Protein AF-0000000079727655 (afdb_homodimer)

Secondary structure (DSSP, 8-state):
-HHHHHHHHHHHHHHHHHHHHHS---SSSS-SS-EEEEE-SSEEEEEEE-TT--GGGEEEEEETTEEEEEEEEPPP--TTSEEEEE-S--EEEEEEEE-SS-B-GGG-EEEEETTEEEEEEEBPGGGSPP------/-HHHHHHHHHHHHHHHHHHHHHS---SSSS-SS-EEEEE-SSEEEEEEE-TT--GGGEEEEEETTEEEEEEEEPPP--TTSEEEEE-S--EEEEEEEE-SS-B-GGG-EEEEETTEEEEEEEBPGGGSPP------

Foldseek 3Di:
DVVVVVVVVVVVVVVVVVVLVPFPCLVPSDAPFDWDWDDDLWKIKIKTFQPPDDPVQWDWADDFQKTKIKGFADDPPPVVDDDDDDDDGGTIGMDMDGHPATFDRVPWDWDDDNRMIMIITTGDPVRGDDDDDDDD/DVVVVVVVVVVVVVVVVVVLVPFPCLVPSDAPFDWDWDDDLWKIKIKTFQPPDDPVQWDWADDFQKIKIKGFADDPPPVVDDDDDDDDGGTIGMDMDGHPATFDRVPWDWDDDNRMIMIITTGDPVRGDDDDDDDD

Radius of gyration: 23.3 Å; Cα contacts (8 Å, |Δi|>4): 465; chains: 2; bounding box: 43×109×40 Å

Organism: NCBI:txid2484979

Structure (mmCIF, N/CA/C/O backbone):
data_AF-0000000079727655-model_v1
#
loop_
_entity.id
_entity.type
_entity.pdbx_description
1 polymer 'Hsp20/alpha crystallin family protein'
#
loop_
_atom_site.group_PDB
_atom_site.id
_atom_site.type_symbol
_atom_site.label_atom_id
_atom_site.label_alt_id
_atom_site.label_comp_id
_atom_site.label_asym_id
_atom_site.label_entity_id
_atom_site.label_seq_id
_atom_site.pdbx_PDB_ins_code
_atom_site.Cartn_x
_atom_site.Cartn_y
_atom_site.Cartn_z
_atom_site.occupancy
_atom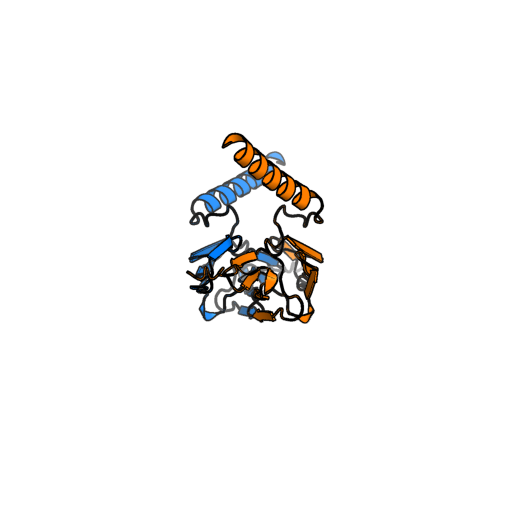_site.B_iso_or_equiv
_atom_site.auth_seq_id
_atom_site.auth_comp_id
_atom_site.auth_asym_id
_atom_site.auth_atom_id
_atom_site.pdbx_PDB_model_num
ATOM 1 N N . MET A 1 1 ? 30.156 -26.094 -13.453 1 43.28 1 MET A N 1
ATOM 2 C CA . MET A 1 1 ? 28.703 -26.172 -13.461 1 43.28 1 MET A CA 1
ATOM 3 C C . MET A 1 1 ? 28.094 -25.094 -12.562 1 43.28 1 MET A C 1
ATOM 5 O O . MET A 1 1 ? 27 -24.594 -12.828 1 43.28 1 MET A O 1
ATOM 9 N N . ARG A 1 2 ? 28.812 -24.547 -11.57 1 60.72 2 ARG A N 1
ATOM 10 C CA . ARG A 1 2 ? 28.406 -23.562 -10.578 1 60.72 2 ARG A CA 1
ATOM 11 C C . ARG A 1 2 ? 28.391 -22.156 -11.18 1 60.72 2 ARG A C 1
ATOM 13 O O . ARG A 1 2 ? 27.484 -21.375 -10.906 1 60.72 2 ARG A O 1
ATOM 20 N N . HIS A 1 3 ? 29.188 -21.969 -12.117 1 65.31 3 HIS A N 1
ATOM 21 C CA . HIS A 1 3 ? 29.328 -20.656 -12.727 1 65.31 3 HIS A CA 1
ATOM 22 C C . HIS A 1 3 ? 28.172 -20.344 -13.68 1 65.31 3 HIS A C 1
ATOM 24 O O . HIS A 1 3 ? 27.766 -19.203 -13.812 1 65.31 3 HIS A O 1
ATOM 30 N N . GLN A 1 4 ? 27.578 -21.438 -14.211 1 60.88 4 GLN A N 1
ATOM 31 C CA . GLN A 1 4 ? 26.484 -21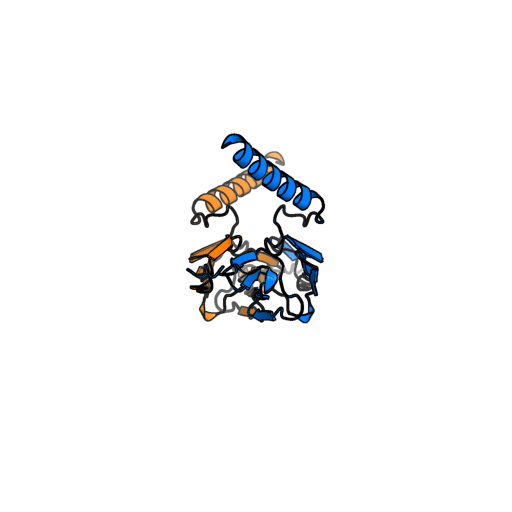.25 -15.164 1 60.88 4 GLN A CA 1
ATOM 32 C C . GLN A 1 4 ? 25.203 -20.859 -14.445 1 60.88 4 GLN A C 1
ATOM 34 O O . GLN A 1 4 ? 24.422 -20.047 -14.953 1 60.88 4 GLN A O 1
ATOM 39 N N . VAL A 1 5 ? 25.047 -21.375 -13.297 1 58.84 5 VAL A N 1
ATOM 40 C CA . VAL A 1 5 ? 23.844 -21.094 -12.531 1 58.84 5 VAL A CA 1
ATOM 41 C C . VAL A 1 5 ? 23.875 -19.641 -12.039 1 58.84 5 VAL A C 1
ATOM 43 O O . VAL A 1 5 ? 22.828 -18.984 -11.969 1 58.84 5 VAL A O 1
ATOM 46 N N . ASP A 1 6 ? 25.031 -19.203 -11.68 1 61.03 6 ASP A N 1
ATOM 47 C CA . ASP A 1 6 ? 25.203 -17.828 -11.234 1 61.03 6 ASP A CA 1
ATOM 48 C C . ASP A 1 6 ? 24.922 -16.844 -12.367 1 61.03 6 ASP A C 1
ATOM 50 O O . ASP A 1 6 ? 24.344 -15.766 -12.141 1 61.03 6 ASP A O 1
ATOM 54 N N . PHE A 1 7 ? 25.281 -17.281 -13.648 1 61.03 7 PHE A N 1
ATOM 55 C CA . PHE A 1 7 ? 25.062 -16.422 -14.797 1 61.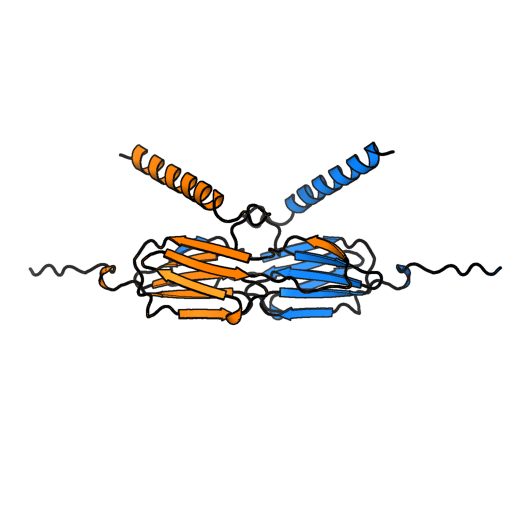03 7 PHE A CA 1
ATOM 56 C C . PHE A 1 7 ? 23.578 -16.312 -15.133 1 61.03 7 PHE A C 1
ATOM 58 O O . PHE A 1 7 ? 23.078 -15.227 -15.398 1 61.03 7 PHE A O 1
ATOM 65 N N . LEU A 1 8 ? 22.781 -17.297 -15.023 1 58.56 8 LEU A N 1
ATOM 66 C CA . LEU A 1 8 ? 21.359 -17.312 -15.305 1 58.56 8 LEU A CA 1
ATOM 67 C C . LEU A 1 8 ? 20.594 -16.484 -14.266 1 58.56 8 LEU A C 1
ATOM 69 O O . LEU A 1 8 ? 19.625 -15.797 -14.609 1 58.56 8 LEU A O 1
ATOM 73 N N . GLN A 1 9 ? 21.062 -16.531 -13.031 1 61.09 9 GLN A N 1
ATOM 74 C CA . GLN A 1 9 ? 20.453 -15.703 -11.984 1 61.09 9 GLN A CA 1
ATOM 75 C C . GLN A 1 9 ? 20.75 -14.227 -12.211 1 61.09 9 GLN A C 1
ATOM 77 O O . GLN A 1 9 ? 19.875 -13.375 -12.008 1 61.09 9 GLN A O 1
ATOM 82 N N . GLU A 1 10 ? 21.938 -14.016 -12.742 1 62.44 10 GLU A N 1
ATOM 83 C CA . GLU A 1 10 ? 22.297 -12.641 -13.078 1 62.44 10 GLU A CA 1
ATOM 84 C C . GLU A 1 10 ? 21.531 -12.148 -14.305 1 62.44 10 GLU A C 1
ATOM 86 O O . GLU A 1 10 ? 21.078 -11 -14.352 1 62.44 10 GLU A O 1
ATOM 91 N N . MET A 1 11 ? 21.312 -12.914 -15.242 1 56.66 11 MET A N 1
ATOM 92 C CA . MET A 1 11 ? 20.516 -12.578 -16.422 1 56.66 11 MET A CA 1
ATOM 93 C C . MET A 1 11 ? 19.047 -12.352 -16.047 1 56.66 11 MET A C 1
ATOM 95 O O . MET A 1 11 ? 18.406 -11.43 -16.547 1 56.66 11 MET A O 1
ATOM 99 N N . ARG A 1 12 ? 18.5 -13.125 -15.234 1 52.88 12 ARG A N 1
ATOM 100 C CA . ARG A 1 12 ? 17.141 -12.961 -14.75 1 52.88 12 ARG A CA 1
ATOM 101 C C . ARG A 1 12 ? 16.984 -11.656 -13.977 1 52.88 12 ARG A C 1
ATOM 103 O O . ARG A 1 12 ? 15.984 -10.953 -14.117 1 52.88 12 ARG A O 1
ATOM 110 N N . ARG A 1 13 ? 18.047 -11.273 -13.266 1 57.12 13 ARG A N 1
ATOM 111 C CA . ARG A 1 13 ? 18.062 -9.984 -12.578 1 57.12 13 ARG A CA 1
ATOM 112 C C . ARG A 1 13 ? 18.094 -8.828 -13.57 1 57.12 13 ARG A C 1
ATOM 114 O O . ARG A 1 13 ? 17.422 -7.816 -13.383 1 57.12 13 ARG A O 1
ATOM 121 N N . MET A 1 14 ? 18.875 -9.078 -14.586 1 52.25 14 MET A N 1
ATOM 122 C CA . MET A 1 14 ? 18.969 -8.055 -15.617 1 52.25 14 MET A CA 1
ATOM 123 C C . MET A 1 14 ? 17.672 -7.949 -16.406 1 52.25 14 MET A C 1
ATOM 125 O O . MET A 1 14 ? 17.203 -6.848 -16.703 1 52.25 14 MET A O 1
ATOM 129 N N . GLN A 1 15 ? 17.078 -8.938 -16.766 1 52.47 15 GLN A N 1
ATOM 130 C CA . GLN A 1 15 ? 15.805 -8.945 -17.484 1 52.47 15 GLN A CA 1
ATOM 131 C C . GLN A 1 15 ? 14.688 -8.344 -16.625 1 52.47 15 GLN A C 1
ATOM 133 O O . GLN A 1 15 ? 13.82 -7.637 -17.141 1 52.47 15 GLN A O 1
ATOM 138 N N . ASN A 1 16 ? 14.602 -8.766 -15.367 1 47.47 16 ASN A N 1
ATOM 139 C CA . ASN A 1 16 ? 13.672 -8.094 -14.461 1 47.47 16 ASN A CA 1
ATOM 140 C C . ASN A 1 16 ? 13.906 -6.586 -14.438 1 47.47 16 ASN A C 1
ATOM 142 O O . ASN A 1 16 ? 12.945 -5.809 -14.391 1 47.47 16 ASN A O 1
ATOM 146 N N . ARG A 1 17 ? 15.156 -6.277 -14.547 1 46.44 17 ARG A N 1
ATOM 147 C CA . ARG A 1 17 ? 15.469 -4.855 -14.656 1 46.44 17 ARG A CA 1
ATOM 148 C C . ARG A 1 17 ? 15.008 -4.289 -15.992 1 46.44 17 ARG A C 1
ATOM 150 O O . ARG A 1 17 ? 14.477 -3.18 -16.062 1 46.44 17 ARG A O 1
ATOM 157 N N . ILE A 1 18 ? 15.328 -4.977 -17.078 1 47.38 18 ILE A N 1
ATOM 158 C CA . ILE A 1 18 ? 14.914 -4.547 -18.406 1 47.38 18 ILE A CA 1
ATOM 159 C C . ILE A 1 18 ? 13.391 -4.574 -18.516 1 47.38 18 ILE A C 1
ATOM 161 O O . ILE A 1 18 ? 12.781 -3.666 -19.078 1 47.38 18 ILE A O 1
ATOM 165 N N . HIS A 1 19 ? 12.781 -5.645 -18.156 1 45.38 19 HIS A N 1
ATOM 166 C CA . HIS A 1 19 ? 11.328 -5.68 -18.109 1 45.38 19 HIS A CA 1
ATOM 167 C C . HIS A 1 19 ? 10.773 -4.527 -17.281 1 45.38 19 HIS A C 1
ATOM 169 O O . HIS A 1 19 ? 9.75 -3.938 -17.625 1 45.38 19 HIS A O 1
ATOM 175 N N . ASN A 1 20 ? 11.477 -4.254 -16.188 1 42.81 20 ASN A N 1
ATOM 176 C CA . ASN A 1 20 ? 11.141 -3.031 -15.461 1 42.81 20 ASN A CA 1
ATOM 177 C C . ASN A 1 20 ? 11.398 -1.79 -16.312 1 42.81 20 ASN A C 1
ATOM 179 O O . ASN A 1 20 ? 10.758 -0.753 -16.109 1 42.81 20 ASN A O 1
ATOM 183 N N . LEU A 1 21 ? 12.188 -1.927 -17.297 1 40.41 21 LEU A N 1
ATOM 184 C CA . LEU A 1 21 ? 12.461 -0.763 -18.141 1 40.41 21 LEU A CA 1
ATOM 185 C C . LEU A 1 21 ? 11.266 -0.438 -19.031 1 40.41 21 LEU A C 1
ATOM 187 O O . LEU A 1 21 ? 11.031 0.727 -19.359 1 40.41 21 LEU A O 1
ATOM 191 N N . PHE A 1 22 ? 10.547 -1.332 -19.641 1 39.69 22 PHE A N 1
ATOM 192 C CA . PHE A 1 22 ? 9.453 -1.045 -20.562 1 39.69 22 PHE A CA 1
ATOM 193 C C . PHE A 1 22 ? 8.148 -0.845 -19.812 1 39.69 22 PHE A C 1
ATOM 195 O O . PHE A 1 22 ? 7.082 -0.716 -20.422 1 39.69 22 PHE A O 1
ATOM 202 N N . GLU A 1 23 ? 7.941 -1.366 -18.656 1 40.19 23 GLU A N 1
ATOM 203 C CA . GLU A 1 23 ? 6.746 -1.002 -17.906 1 40.19 23 GLU A CA 1
ATOM 204 C C . GLU A 1 23 ? 6.641 0.512 -17.734 1 40.19 23 GLU A C 1
ATOM 206 O O . GLU A 1 23 ? 7.648 1.194 -17.547 1 40.19 23 GLU A O 1
ATOM 211 N N . PRO A 1 24 ? 5.594 1.079 -18.281 1 37.28 24 PRO A N 1
ATOM 212 C CA . PRO A 1 24 ? 5.578 2.525 -18.047 1 37.28 24 PRO A CA 1
ATOM 213 C C . PRO A 1 24 ? 6.219 2.914 -16.719 1 37.28 24 PRO A C 1
ATOM 215 O O . PRO A 1 24 ? 6.137 2.158 -15.742 1 37.28 24 PRO A O 1
ATOM 218 N N . VAL A 1 25 ? 7.281 3.684 -16.734 1 34.97 25 VAL A N 1
ATOM 219 C CA . VAL A 1 25 ? 7.953 4.371 -15.641 1 34.97 25 VAL A CA 1
ATOM 220 C C . VAL A 1 25 ? 6.914 4.957 -14.688 1 34.97 25 VAL A C 1
ATOM 222 O O . VAL A 1 25 ? 6.215 5.914 -15.031 1 34.97 25 VAL A O 1
ATOM 225 N N . TRP A 1 26 ? 5.949 4.246 -14.008 1 38.66 26 TRP A N 1
ATOM 226 C CA . TRP A 1 26 ? 5.594 4.949 -12.781 1 38.66 26 TRP A CA 1
ATOM 227 C C . TRP A 1 26 ? 6.742 5.832 -12.305 1 38.6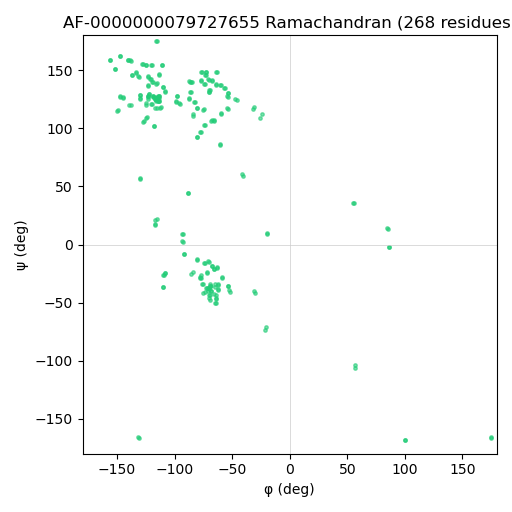6 26 TRP A C 1
ATOM 229 O O . TRP A 1 26 ? 7.91 5.438 -12.375 1 38.66 26 TRP A O 1
ATOM 239 N N . GLU A 1 27 ? 6.598 7.023 -12.414 1 41.28 27 GLU A N 1
ATOM 240 C CA . GLU A 1 27 ? 7.711 7.883 -12.008 1 41.28 27 GLU A CA 1
ATOM 241 C C . GLU A 1 27 ? 8.648 7.152 -11.055 1 41.28 27 GLU A C 1
ATOM 243 O O . GLU A 1 27 ? 9.875 7.258 -11.18 1 41.28 27 GLU A O 1
ATOM 248 N N . GLY A 1 28 ? 8.188 6.902 -9.758 1 43.62 28 GLY A N 1
ATOM 249 C CA . GLY A 1 28 ? 9.164 6.371 -8.82 1 43.62 28 GLY A CA 1
ATOM 250 C C . GLY A 1 28 ? 9.477 4.906 -9.055 1 43.62 28 GLY A C 1
ATOM 251 O O . GLY A 1 28 ? 8.688 4.188 -9.672 1 43.62 28 GLY A O 1
ATOM 252 N N . ASN A 1 29 ? 10.664 4.477 -9.422 1 50.84 29 ASN A N 1
ATOM 253 C CA . ASN A 1 29 ? 11.484 3.297 -9.672 1 50.84 29 ASN A CA 1
ATOM 254 C C . ASN A 1 29 ? 10.914 2.061 -8.984 1 50.84 29 ASN A C 1
ATOM 256 O O . ASN A 1 29 ? 11.602 1.047 -8.852 1 50.84 29 ASN A O 1
ATOM 260 N N . ARG A 1 30 ? 9.57 2.205 -8.414 1 62.25 30 ARG A N 1
ATOM 261 C CA . ARG A 1 30 ? 9.25 0.973 -7.699 1 62.25 30 ARG A CA 1
ATOM 262 C C . ARG A 1 30 ? 8.086 0.244 -8.359 1 62.25 30 ARG A C 1
ATOM 264 O O . ARG A 1 30 ? 7.137 0.876 -8.828 1 62.25 30 ARG A O 1
ATOM 271 N N . ALA A 1 31 ? 8.148 -1.048 -8.719 1 82.81 31 ALA A N 1
ATOM 272 C CA . ALA A 1 31 ? 7.109 -1.923 -9.25 1 82.81 31 ALA A CA 1
ATOM 273 C C . ALA A 1 31 ? 5.828 -1.805 -8.43 1 82.81 31 ALA A C 1
ATOM 275 O O . ALA A 1 31 ? 5.871 -1.725 -7.199 1 82.81 31 ALA A O 1
ATOM 276 N N . PHE A 1 32 ? 4.703 -1.479 -9.211 1 89.5 32 PHE A N 1
ATOM 277 C CA . PHE A 1 32 ? 3.396 -1.467 -8.562 1 89.5 32 PHE A CA 1
ATOM 278 C C . PHE A 1 32 ? 2.445 -2.445 -9.242 1 89.5 32 PHE A C 1
ATOM 280 O O . PHE A 1 32 ? 2.449 -2.57 -10.469 1 89.5 32 PHE A O 1
ATOM 287 N N . PRO A 1 33 ? 1.582 -3.146 -8.445 1 95 33 PRO A N 1
ATOM 288 C CA . PRO A 1 33 ? 1.557 -3.195 -6.98 1 95 33 PRO A CA 1
ATOM 289 C C . PRO A 1 33 ? 2.707 -4.012 -6.398 1 95 33 PRO A C 1
ATOM 291 O O . PRO A 1 33 ? 3.221 -4.918 -7.055 1 95 33 PRO A O 1
ATOM 294 N N . THR A 1 34 ? 3.162 -3.623 -5.215 1 92.5 34 THR A N 1
ATOM 295 C CA . THR A 1 34 ? 4.016 -4.504 -4.426 1 92.5 34 THR A CA 1
ATOM 296 C C . THR A 1 34 ? 3.293 -5.805 -4.094 1 92.5 34 THR A C 1
ATOM 298 O O . THR A 1 34 ? 2.107 -5.793 -3.756 1 92.5 34 THR A O 1
ATOM 301 N N . LEU A 1 35 ? 4.031 -6.938 -4.211 1 94.56 35 LEU A N 1
ATOM 302 C CA . LEU A 1 35 ? 3.287 -8.18 -4.004 1 94.56 35 LEU A CA 1
ATOM 303 C C . LEU A 1 35 ? 4.18 -9.242 -3.379 1 94.56 35 LEU A C 1
ATOM 305 O O . LEU A 1 35 ? 5.395 -9.07 -3.297 1 94.56 35 LEU A O 1
ATOM 309 N N . ASN A 1 36 ? 3.566 -10.273 -2.805 1 93.69 36 ASN A N 1
ATOM 310 C CA . ASN A 1 36 ? 4.18 -11.523 -2.377 1 93.69 36 ASN A CA 1
ATOM 311 C C . ASN A 1 36 ? 3.682 -12.703 -3.209 1 93.69 36 ASN A C 1
ATOM 313 O O . ASN A 1 36 ? 2.533 -12.719 -3.654 1 93.69 36 ASN A O 1
ATOM 317 N N . VAL A 1 37 ? 4.551 -13.641 -3.424 1 93.94 37 VAL A N 1
ATOM 318 C CA . VAL A 1 37 ? 4.191 -14.891 -4.086 1 93.94 37 VAL A CA 1
ATOM 319 C C . VAL A 1 37 ? 4.516 -16.078 -3.174 1 93.94 37 VAL A C 1
ATOM 321 O O . VAL A 1 37 ? 5.609 -16.141 -2.604 1 93.94 37 VAL A O 1
ATOM 324 N N . TYR A 1 38 ? 3.539 -16.891 -3.035 1 93.75 38 TYR A N 1
ATOM 325 C CA . TYR A 1 38 ? 3.68 -18.141 -2.303 1 93.75 38 TYR A CA 1
ATOM 326 C C . TYR A 1 38 ? 3.27 -19.328 -3.168 1 93.75 38 TYR A C 1
ATOM 328 O O . TYR A 1 38 ? 2.533 -19.172 -4.145 1 93.75 38 TYR A O 1
ATOM 336 N N . SER A 1 39 ? 3.846 -20.484 -2.805 1 92.75 39 SER A N 1
ATOM 337 C CA . SER A 1 39 ? 3.404 -21.656 -3.561 1 92.75 39 SER A CA 1
ATOM 338 C C . SER A 1 39 ? 3.523 -22.922 -2.73 1 92.75 39 SER A C 1
ATOM 340 O O . SER A 1 39 ? 4.285 -22.969 -1.763 1 92.75 39 SER A O 1
ATOM 342 N N . ASN A 1 40 ? 2.66 -23.891 -3.02 1 92.06 40 ASN A N 1
ATOM 343 C CA . ASN A 1 40 ? 2.807 -25.297 -2.643 1 92.06 40 ASN A CA 1
ATOM 344 C C . ASN A 1 40 ? 2.568 -26.234 -3.83 1 92.06 40 ASN A C 1
ATOM 346 O O . ASN A 1 40 ? 2.664 -25.797 -4.984 1 92.06 40 ASN A O 1
ATOM 350 N N . GLN A 1 41 ? 2.389 -27.516 -3.514 1 89.25 41 GLN A N 1
ATOM 351 C CA . GLN A 1 41 ? 2.262 -28.5 -4.594 1 89.25 41 GLN A CA 1
ATOM 352 C C . GLN A 1 41 ? 0.97 -28.281 -5.379 1 89.25 41 GLN A C 1
ATOM 354 O O . GLN A 1 41 ? 0.887 -28.625 -6.559 1 89.25 41 GLN A O 1
ATOM 359 N N . ASP A 1 42 ? 0.031 -27.562 -4.777 1 92.25 42 ASP A N 1
ATOM 360 C CA . ASP A 1 42 ? -1.309 -27.547 -5.359 1 92.25 42 ASP A CA 1
ATOM 361 C C . ASP A 1 42 ? -1.624 -26.188 -5.969 1 92.25 42 ASP A C 1
ATOM 363 O O . ASP A 1 42 ? -2.475 -26.078 -6.855 1 92.25 42 ASP A O 1
ATOM 367 N N . GLN A 1 43 ? -0.93 -25.172 -5.398 1 93.88 43 GLN A N 1
ATOM 368 C CA . GLN A 1 43 ? -1.389 -23.859 -5.832 1 93.88 43 GLN A CA 1
ATOM 369 C C . GLN A 1 43 ? -0.29 -22.812 -5.68 1 93.88 43 GLN A C 1
ATOM 371 O O . GLN A 1 43 ? 0.666 -23.016 -4.926 1 93.88 43 GLN A O 1
ATOM 376 N N . ILE A 1 44 ? -0.455 -21.719 -6.434 1 94.12 44 ILE A N 1
ATOM 377 C CA . ILE A 1 44 ? 0.293 -20.469 -6.27 1 94.12 44 ILE A CA 1
ATOM 378 C C . ILE A 1 44 ? -0.621 -19.391 -5.699 1 94.12 44 ILE A C 1
ATOM 380 O O . ILE A 1 44 ? -1.758 -19.234 -6.148 1 94.12 44 ILE A O 1
ATOM 384 N N . THR A 1 45 ? -0.129 -18.719 -4.688 1 95.56 45 THR A N 1
ATOM 385 C CA . THR A 1 45 ? -0.891 -17.641 -4.09 1 95.56 45 THR A CA 1
ATOM 386 C C . THR A 1 45 ? -0.139 -16.312 -4.223 1 95.56 45 THR A C 1
ATOM 388 O O . THR A 1 45 ? 1.04 -16.234 -3.873 1 95.56 45 THR A O 1
ATOM 391 N N . VAL A 1 46 ? -0.82 -15.336 -4.766 1 95.19 46 VAL A N 1
ATOM 392 C CA . VAL A 1 46 ? -0.257 -13.992 -4.914 1 95.19 46 VAL A CA 1
ATOM 393 C C . VAL A 1 46 ? -1.054 -13 -4.07 1 95.19 46 VAL A C 1
ATOM 395 O O . VAL A 1 46 ? -2.285 -12.984 -4.125 1 95.19 46 VAL A O 1
ATOM 398 N N . THR A 1 47 ? -0.372 -12.273 -3.227 1 96.06 47 THR A N 1
ATOM 399 C CA . THR A 1 47 ? -0.987 -11.164 -2.508 1 96.06 47 THR A CA 1
ATOM 400 C C . THR A 1 47 ? -0.379 -9.836 -2.947 1 96.06 47 THR A C 1
ATOM 402 O O . THR A 1 47 ? 0.84 -9.656 -2.895 1 96.06 47 THR A O 1
ATOM 405 N N . ALA A 1 48 ? -1.2 -8.914 -3.416 1 95.69 48 ALA A N 1
ATOM 406 C CA . ALA A 1 48 ? -0.739 -7.641 -3.967 1 95.69 48 ALA A CA 1
ATOM 407 C C . ALA A 1 48 ? -1.362 -6.461 -3.225 1 95.69 48 ALA A C 1
ATOM 409 O O . ALA A 1 48 ? -2.553 -6.48 -2.902 1 95.69 48 ALA A O 1
ATOM 410 N N . GLU A 1 49 ? -0.552 -5.465 -2.932 1 95.19 49 GLU A N 1
ATOM 411 C CA . GLU A 1 49 ? -1.049 -4.258 -2.275 1 95.19 49 GLU A CA 1
ATOM 412 C C . GLU A 1 49 ? -1.703 -3.314 -3.281 1 95.19 49 GLU A C 1
ATOM 414 O O . GLU A 1 49 ? -1.032 -2.775 -4.164 1 95.19 49 GLU A O 1
ATOM 419 N N . ILE A 1 50 ? -2.99 -3.082 -3.074 1 95.81 50 ILE A N 1
ATOM 420 C CA . ILE A 1 50 ? -3.727 -2.189 -3.961 1 95.81 50 ILE A CA 1
ATOM 421 C C . ILE A 1 50 ? -4.496 -1.16 -3.137 1 95.81 50 ILE A C 1
ATOM 423 O O . ILE A 1 50 ? -5.715 -1.023 -3.283 1 95.81 50 ILE A O 1
ATOM 427 N N . PRO A 1 51 ? -3.807 -0.437 -2.316 1 95.12 51 PRO A N 1
ATOM 428 C CA . PRO A 1 51 ? -4.508 0.497 -1.436 1 95.12 51 PRO A CA 1
ATOM 429 C C . PRO A 1 51 ? -5.383 1.488 -2.201 1 95.12 51 PRO A C 1
ATOM 431 O O . PRO A 1 51 ? -4.93 2.09 -3.178 1 95.12 51 PRO A O 1
ATOM 434 N N . GLY A 1 52 ? -6.594 1.665 -1.714 1 94.12 52 GLY A N 1
ATOM 435 C CA . GLY A 1 52 ? -7.5 2.646 -2.283 1 94.12 52 GLY A CA 1
ATOM 436 C C . GLY A 1 52 ? -8.297 2.111 -3.457 1 94.12 52 GLY A C 1
ATOM 437 O O . GLY A 1 52 ? -9.164 2.807 -3.996 1 94.12 52 GLY A O 1
ATOM 438 N N . LEU A 1 53 ? -8.023 0.855 -3.822 1 94.75 53 LEU A N 1
ATOM 439 C CA . LEU A 1 53 ? -8.711 0.268 -4.969 1 94.75 53 LEU A CA 1
ATOM 440 C C . LEU A 1 53 ? -9.664 -0.832 -4.523 1 94.75 53 LEU A C 1
ATOM 442 O O . LEU A 1 53 ? -9.477 -1.438 -3.467 1 94.75 53 LEU A O 1
ATOM 446 N N . THR A 1 54 ? -10.68 -1.042 -5.348 1 93.81 54 THR A N 1
ATOM 447 C CA . THR A 1 54 ? -11.617 -2.15 -5.176 1 93.81 54 THR A CA 1
ATOM 448 C C . THR A 1 54 ? -11.516 -3.123 -6.348 1 93.81 54 THR A C 1
ATOM 450 O O . THR A 1 54 ? -10.758 -2.896 -7.289 1 93.81 54 THR A O 1
ATOM 453 N N . SER A 1 55 ? -12.266 -4.191 -6.203 1 94.62 55 SER A N 1
ATOM 454 C CA . SER A 1 55 ? -12.258 -5.195 -7.262 1 94.62 55 SER A CA 1
ATOM 455 C C . SER A 1 55 ? -12.688 -4.602 -8.594 1 94.62 55 SER A C 1
ATOM 457 O O . SER A 1 55 ? -12.227 -5.035 -9.656 1 94.62 55 SER A O 1
ATOM 459 N N . GLU A 1 56 ? -13.531 -3.564 -8.594 1 94 56 GLU A N 1
ATOM 460 C CA . GLU A 1 56 ? -14.055 -2.955 -9.812 1 94 56 GLU A CA 1
ATOM 461 C C . GLU A 1 56 ? -12.984 -2.123 -10.516 1 94 56 GLU A C 1
ATOM 463 O O . GLU A 1 56 ? -13.117 -1.815 -11.703 1 94 56 GLU A O 1
ATOM 468 N N . ASP A 1 57 ? -11.922 -1.823 -9.781 1 94.25 57 ASP A N 1
ATOM 469 C CA . ASP A 1 57 ? -10.867 -0.977 -10.32 1 94.25 57 ASP A CA 1
ATOM 470 C C . ASP A 1 57 ? -9.758 -1.817 -10.953 1 94.25 57 ASP A C 1
ATOM 472 O O . ASP A 1 57 ? -8.789 -1.276 -11.477 1 94.25 57 ASP A O 1
ATOM 476 N N . LEU A 1 58 ? -9.961 -3.115 -10.961 1 96.75 58 LEU A N 1
ATOM 477 C CA . LEU A 1 58 ? -8.859 -3.998 -11.336 1 96.75 58 LEU A CA 1
ATOM 478 C C . LEU A 1 58 ? -9.258 -4.891 -12.508 1 96.75 58 LEU A C 1
ATOM 480 O O . LEU A 1 58 ? -10.422 -5.277 -12.633 1 96.75 58 LEU A O 1
ATOM 484 N N . GLU A 1 59 ? -8.32 -5.117 -13.32 1 97.38 59 GLU A N 1
ATOM 485 C CA . GLU A 1 59 ? -8.367 -6.184 -14.32 1 97.38 59 GLU A CA 1
ATOM 486 C C . GLU A 1 59 ? -7.234 -7.184 -14.109 1 97.38 59 GLU A C 1
ATOM 488 O O . GLU A 1 59 ? -6.062 -6.805 -14.086 1 97.38 59 GLU A O 1
ATOM 493 N N . VAL A 1 60 ? -7.629 -8.43 -13.898 1 97.38 60 VAL A N 1
ATOM 494 C CA . VAL A 1 60 ? -6.656 -9.5 -13.695 1 97.38 60 VAL A CA 1
ATOM 495 C C . VAL A 1 60 ? -6.805 -10.555 -14.789 1 97.38 60 VAL A C 1
ATOM 497 O O . VAL A 1 60 ? -7.906 -11.055 -15.031 1 97.38 60 VAL A O 1
ATOM 500 N N . THR A 1 61 ? -5.73 -10.867 -15.406 1 96.5 61 THR A N 1
ATOM 501 C CA . THR A 1 61 ? -5.77 -11.898 -16.438 1 96.5 61 THR A CA 1
ATOM 502 C C . THR A 1 61 ? -4.645 -12.906 -16.234 1 96.5 61 THR A C 1
ATOM 504 O O . THR A 1 61 ? -3.574 -12.562 -15.734 1 96.5 61 THR A O 1
ATOM 507 N N . VAL A 1 62 ? -4.973 -14.109 -16.547 1 94.25 62 VAL A N 1
ATOM 508 C CA . VAL A 1 62 ? -3.977 -15.18 -16.578 1 94.25 62 VAL A CA 1
ATOM 509 C C . VAL A 1 62 ? -3.99 -15.852 -17.953 1 94.25 62 VAL A C 1
ATOM 511 O O . VAL A 1 62 ? -5.031 -16.344 -18.391 1 94.25 62 VAL A O 1
ATOM 514 N N . ALA A 1 63 ? -2.859 -15.789 -18.578 1 87.62 63 ALA A N 1
ATOM 515 C CA . ALA A 1 63 ? -2.658 -16.5 -19.844 1 87.62 63 ALA A CA 1
ATOM 516 C C . ALA A 1 63 ? -1.446 -17.438 -19.766 1 87.62 63 ALA A C 1
ATOM 518 O O . ALA A 1 63 ? -0.305 -16.969 -19.734 1 87.62 63 ALA A O 1
ATOM 519 N N . HIS A 1 64 ? -1.74 -18.797 -19.75 1 80.06 64 HIS A N 1
ATOM 520 C CA . HIS A 1 64 ? -0.674 -19.781 -19.562 1 80.06 64 HIS A CA 1
ATOM 521 C C . HIS A 1 64 ? 0.086 -19.516 -18.266 1 80.06 64 HIS A C 1
ATOM 523 O O . HIS A 1 64 ? -0.484 -19.594 -17.172 1 80.06 64 HIS A O 1
ATOM 529 N N . ASN A 1 65 ? 1.3 -19 -18.359 1 86 65 ASN A N 1
ATOM 530 C CA . ASN A 1 65 ? 2.102 -18.812 -17.156 1 86 65 ASN A CA 1
ATOM 531 C C . ASN A 1 65 ? 2.363 -17.328 -16.891 1 86 65 ASN A C 1
ATOM 533 O O . ASN A 1 65 ? 3.316 -16.984 -16.188 1 86 65 ASN A O 1
ATOM 537 N N . LEU A 1 66 ? 1.454 -16.531 -17.5 1 92.06 66 LEU A N 1
ATOM 538 C CA . LEU A 1 66 ? 1.644 -15.102 -17.312 1 92.06 66 LEU A CA 1
ATOM 539 C C . LEU A 1 66 ? 0.468 -14.5 -16.562 1 92.06 66 LEU A C 1
ATOM 541 O O . LEU A 1 66 ? -0.672 -14.555 -17.031 1 92.06 66 LEU A O 1
ATOM 545 N N . LEU A 1 67 ? 0.724 -13.969 -15.406 1 96.06 67 LEU A N 1
ATOM 546 C CA . LEU A 1 67 ? -0.265 -13.242 -14.625 1 96.06 67 LEU A CA 1
ATOM 547 C C . LEU A 1 67 ? -0.121 -11.734 -14.828 1 96.06 67 LEU A C 1
ATOM 549 O O . LEU A 1 67 ? 0.979 -11.195 -14.703 1 96.06 67 LEU A O 1
ATOM 553 N N . THR A 1 68 ? -1.184 -11.07 -15.164 1 96.62 68 THR A N 1
ATOM 554 C CA . THR A 1 68 ? -1.173 -9.625 -15.344 1 96.62 68 THR A CA 1
ATOM 555 C C . THR A 1 68 ? -2.203 -8.961 -14.43 1 96.62 68 THR A C 1
ATOM 557 O O . THR A 1 68 ? -3.363 -9.375 -14.398 1 96.62 68 THR A O 1
ATOM 560 N N . ILE A 1 69 ? -1.76 -8 -13.68 1 97.06 69 ILE A N 1
ATOM 561 C CA . ILE A 1 69 ? -2.629 -7.168 -12.852 1 97.06 69 ILE A CA 1
ATOM 562 C C . ILE A 1 69 ? -2.564 -5.719 -13.336 1 97.06 69 ILE A C 1
ATOM 564 O O . ILE A 1 69 ? -1.481 -5.137 -13.43 1 97.06 69 ILE A O 1
ATOM 568 N N . GLN A 1 70 ? -3.713 -5.188 -13.656 1 97 70 GLN A N 1
ATOM 569 C CA . GLN A 1 70 ? -3.697 -3.811 -14.141 1 97 70 GLN A CA 1
ATOM 570 C C . GLN A 1 70 ? -4.883 -3.02 -13.594 1 97 70 GLN A C 1
ATOM 572 O O . GLN A 1 70 ? -5.895 -3.602 -13.195 1 97 70 GLN A O 1
ATOM 577 N N . GLY A 1 71 ? -4.777 -1.707 -13.578 1 95.12 71 GLY A N 1
ATOM 578 C CA . GLY A 1 71 ? -5.793 -0.782 -13.102 1 95.12 71 GLY A CA 1
ATOM 579 C C . GLY A 1 71 ? -5.332 0.663 -13.102 1 95.12 71 GLY A C 1
ATOM 580 O O . GLY A 1 71 ? -4.383 1.018 -13.797 1 95.12 71 GLY A O 1
ATOM 581 N N . GLU A 1 72 ? -6.105 1.441 -12.406 1 91.69 72 GLU A N 1
ATOM 582 C CA . GLU A 1 72 ? -5.762 2.857 -12.312 1 91.69 72 GLU A CA 1
ATOM 583 C C . GLU A 1 72 ? -5.992 3.387 -10.898 1 91.69 72 GLU A C 1
ATOM 585 O O . GLU A 1 72 ? -7.09 3.27 -10.352 1 91.69 72 GLU A O 1
ATOM 590 N N . ASN A 1 73 ? -4.875 3.869 -10.328 1 88.19 73 ASN A N 1
ATOM 591 C CA . ASN A 1 73 ? -4.957 4.523 -9.023 1 88.19 73 ASN A CA 1
ATOM 592 C C . ASN A 1 73 ? -5.348 5.992 -9.156 1 88.19 73 ASN A C 1
ATOM 594 O O . ASN A 1 73 ? -4.598 6.789 -9.719 1 88.19 73 ASN A O 1
ATOM 598 N N . LYS A 1 74 ? -6.566 6.281 -8.664 1 77.12 74 LYS A N 1
ATOM 599 C CA . LYS A 1 74 ? -6.996 7.676 -8.688 1 77.12 74 LYS A CA 1
ATOM 600 C C . LYS A 1 74 ? -6.789 8.344 -7.332 1 77.12 74 LYS A C 1
ATOM 602 O O . LYS A 1 74 ? -7.004 7.719 -6.289 1 77.12 74 LYS A O 1
ATOM 607 N N . GLU A 1 75 ? -6.055 9.422 -7.34 1 71.19 75 GLU A N 1
ATOM 608 C CA . GLU A 1 75 ? -5.973 10.172 -6.09 1 71.19 75 GLU A CA 1
ATOM 609 C C . GLU A 1 75 ? -7.266 10.938 -5.816 1 71.19 75 GLU A C 1
ATOM 611 O O . GLU A 1 75 ? -7.945 11.367 -6.75 1 71.19 75 GLU A O 1
ATOM 616 N N . PRO A 1 76 ? -7.59 10.844 -4.535 1 65.75 76 PRO A N 1
ATOM 617 C CA . PRO A 1 76 ? -8.7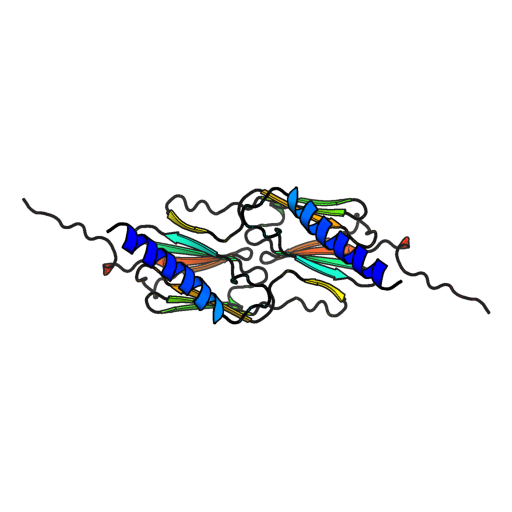81 11.648 -4.242 1 65.75 76 PRO A CA 1
ATOM 618 C C . PRO A 1 76 ? -8.641 13.102 -4.691 1 65.75 76 PRO A C 1
ATOM 620 O O . PRO A 1 76 ? -7.531 13.641 -4.691 1 65.75 76 PRO A O 1
ATOM 623 N N . ASP A 1 77 ? -9.711 13.492 -5.418 1 63.56 77 ASP A N 1
ATOM 624 C CA . ASP A 1 77 ? -9.805 14.914 -5.758 1 63.56 77 ASP A CA 1
ATOM 625 C C . ASP A 1 77 ? -9.875 15.773 -4.5 1 63.56 77 ASP A C 1
ATOM 627 O O . ASP A 1 77 ? -10.914 15.844 -3.844 1 63.56 77 ASP A O 1
ATOM 631 N N . LEU A 1 78 ? -8.672 16.047 -4.039 1 70.25 78 LEU A N 1
ATOM 632 C CA . LEU A 1 78 ? -8.68 16.953 -2.895 1 70.25 78 LEU A CA 1
ATOM 633 C C . LEU A 1 78 ? -8.633 18.406 -3.35 1 70.25 78 LEU A C 1
ATOM 635 O O . LEU A 1 78 ? -7.848 19.203 -2.82 1 70.25 78 LEU A O 1
ATOM 639 N N . ASP A 1 79 ? -9.469 18.688 -4.391 1 65.75 79 ASP A N 1
ATOM 640 C CA . ASP A 1 79 ? -9.5 19.906 -5.203 1 65.75 79 ASP A CA 1
ATOM 641 C C . ASP A 1 79 ? -9.078 21.125 -4.383 1 65.75 79 ASP A C 1
ATOM 643 O O . ASP A 1 79 ? -8.312 21.969 -4.859 1 65.75 79 ASP A O 1
ATOM 647 N N . SER A 1 80 ? -9.539 21.156 -3.162 1 80 80 SER A N 1
ATOM 648 C CA . SER A 1 80 ? -9.273 22.422 -2.484 1 80 80 SER A CA 1
ATOM 649 C C . SER A 1 80 ? -7.98 22.344 -1.675 1 80 80 SER A C 1
ATOM 651 O O . SER A 1 80 ? -7.555 23.344 -1.08 1 80 80 SER A O 1
ATOM 653 N N . LEU A 1 81 ? -7.262 21.297 -1.844 1 87.44 81 LEU A N 1
ATOM 654 C CA . LEU A 1 81 ? -6.062 21.125 -1.029 1 87.44 81 LEU A CA 1
ATOM 655 C C . LEU A 1 81 ? -4.809 21.156 -1.896 1 87.44 81 LEU A C 1
ATOM 657 O O . LEU A 1 81 ? -4.805 20.609 -3.006 1 87.44 81 LEU A O 1
ATOM 661 N N . LYS A 1 82 ? -3.771 21.812 -1.44 1 88.94 82 LYS A N 1
ATOM 662 C CA . LYS A 1 82 ? -2.48 21.875 -2.117 1 88.94 82 LYS A CA 1
ATOM 663 C C . LYS A 1 82 ? -1.6 20.688 -1.731 1 88.94 82 LYS A C 1
ATOM 665 O O . LYS A 1 82 ? -1.422 20.406 -0.545 1 88.94 82 LYS A O 1
ATOM 670 N N . PRO A 1 83 ? -1.032 20.047 -2.768 1 90.44 83 PRO A N 1
ATOM 671 C CA . PRO A 1 83 ? -0.11 18.953 -2.441 1 90.44 83 PRO A CA 1
ATOM 672 C C . PRO A 1 83 ? 1.193 19.453 -1.819 1 90.44 83 PRO A C 1
ATOM 674 O O . PRO A 1 83 ? 1.807 20.391 -2.332 1 90.44 83 PRO A O 1
ATOM 677 N N . ARG A 1 84 ? 1.557 18.828 -0.714 1 89.75 84 ARG A N 1
ATOM 678 C CA . ARG A 1 84 ? 2.812 19.172 -0.053 1 89.75 84 ARG A CA 1
ATOM 679 C C . ARG A 1 84 ? 3.824 18.047 -0.185 1 89.75 84 ARG A C 1
ATOM 681 O O . ARG A 1 84 ? 5.031 18.281 -0.278 1 89.75 84 ARG A O 1
ATOM 688 N N . ARG A 1 85 ? 3.43 16.875 -0.145 1 90.81 85 ARG A N 1
ATOM 689 C CA . ARG A 1 85 ? 4.23 15.656 -0.276 1 90.81 85 ARG A CA 1
ATOM 690 C C . ARG A 1 85 ? 3.434 14.547 -0.945 1 90.81 85 ARG A C 1
ATOM 692 O O . ARG A 1 85 ? 2.307 14.25 -0.54 1 90.81 85 ARG A O 1
ATOM 699 N N . LEU A 1 86 ? 3.992 14 -1.951 1 89.06 86 LEU A N 1
ATOM 700 C CA . LEU A 1 86 ? 3.324 12.945 -2.703 1 89.06 86 LEU A CA 1
ATOM 701 C C . LEU A 1 86 ? 4.223 11.719 -2.834 1 89.06 86 LEU A C 1
ATOM 703 O O . LEU A 1 86 ? 5.211 11.742 -3.568 1 89.06 86 LEU A O 1
ATOM 707 N N . GLU A 1 87 ? 3.85 10.68 -2.027 1 90.06 87 GLU A N 1
ATOM 708 C CA . GLU A 1 87 ? 4.633 9.445 -2.088 1 90.06 87 GLU A CA 1
ATOM 709 C C . GLU A 1 87 ? 3.855 8.328 -2.777 1 90.06 87 GLU A C 1
ATOM 711 O O . GLU A 1 87 ? 4.445 7.348 -3.234 1 90.06 87 GLU A O 1
ATOM 716 N N . ARG A 1 88 ? 2.541 8.406 -2.773 1 91.25 88 ARG A N 1
ATOM 717 C CA . ARG A 1 88 ? 1.696 7.305 -3.225 1 91.25 88 ARG A CA 1
ATOM 718 C C . ARG A 1 88 ? 1.671 7.223 -4.746 1 91.25 88 ARG A C 1
ATOM 720 O O . ARG A 1 88 ? 1.704 8.25 -5.43 1 91.25 88 ARG A O 1
ATOM 727 N N . SER A 1 89 ? 1.53 5.973 -5.141 1 85.38 89 SER A N 1
ATOM 728 C CA . SER A 1 89 ? 1.434 5.758 -6.578 1 85.38 89 SER A CA 1
ATOM 729 C C . SER A 1 89 ? 0.134 6.328 -7.137 1 85.38 89 SER A C 1
ATOM 731 O O . SER A 1 89 ? -0.909 6.266 -6.484 1 85.38 89 SER A O 1
ATOM 733 N N . LYS A 1 90 ? 0.311 6.91 -8.336 1 86.56 90 LYS A N 1
ATOM 734 C CA . LYS A 1 90 ? -0.855 7.477 -9.008 1 86.56 90 LYS A CA 1
ATOM 735 C C . LYS A 1 90 ? -0.857 7.129 -10.492 1 86.56 90 LYS A C 1
ATOM 737 O O . LYS A 1 90 ? 0.201 7.059 -11.117 1 86.56 90 LYS A O 1
ATOM 742 N N . GLY A 1 91 ? -2.117 6.941 -11.016 1 89.56 91 GLY A N 1
ATOM 743 C CA . GLY A 1 91 ? -2.266 6.695 -12.445 1 89.56 91 GLY A CA 1
ATOM 744 C C . GLY A 1 91 ? -2.449 5.23 -12.781 1 89.56 91 GLY A C 1
ATOM 745 O O . GLY A 1 91 ? -2.777 4.422 -11.906 1 89.56 91 GLY A O 1
ATOM 746 N N . LYS A 1 92 ? -2.332 5 -14.07 1 92.38 92 LYS A N 1
ATOM 747 C CA . LYS A 1 92 ? -2.486 3.631 -14.562 1 92.38 92 LYS A CA 1
ATOM 748 C C . LYS A 1 92 ? -1.271 2.779 -14.203 1 92.38 92 LYS A C 1
ATOM 750 O O . LYS A 1 92 ? -0.149 3.285 -14.148 1 92.38 92 LYS A O 1
ATOM 755 N N . PHE A 1 93 ? -1.521 1.547 -13.938 1 91.69 93 PHE A N 1
ATOM 756 C CA . PHE A 1 93 ? -0.435 0.611 -13.672 1 91.69 93 PHE A CA 1
ATOM 757 C C . PHE A 1 93 ? -0.691 -0.726 -14.359 1 91.69 93 PHE A C 1
ATOM 759 O O . PHE A 1 93 ? -1.832 -1.046 -14.703 1 91.69 93 PHE A O 1
ATOM 766 N N . LYS A 1 94 ? 0.374 -1.434 -14.562 1 94.5 94 LYS A N 1
ATOM 767 C CA . LYS A 1 94 ? 0.359 -2.793 -15.094 1 94.5 94 LYS A CA 1
ATOM 768 C C . LYS A 1 94 ? 1.526 -3.611 -14.555 1 94.5 94 LYS A C 1
ATOM 770 O O . LYS A 1 94 ? 2.689 -3.252 -14.75 1 94.5 94 LYS A O 1
ATOM 775 N N . ARG A 1 95 ? 1.187 -4.637 -13.805 1 95.31 95 ARG A N 1
ATOM 776 C CA . ARG A 1 95 ? 2.184 -5.543 -13.242 1 95.31 95 ARG A CA 1
ATOM 777 C C . ARG A 1 95 ? 2.043 -6.945 -13.828 1 95.31 95 ARG A C 1
ATOM 779 O O . ARG A 1 95 ? 0.949 -7.512 -13.836 1 95.31 95 ARG A O 1
ATOM 786 N N . THR A 1 96 ? 3.162 -7.426 -14.312 1 94.5 96 THR A N 1
ATOM 787 C CA . THR A 1 96 ? 3.146 -8.773 -14.875 1 94.5 96 THR A CA 1
ATOM 788 C C . THR A 1 96 ? 4.105 -9.68 -14.109 1 94.5 96 THR A C 1
ATOM 790 O O . THR A 1 96 ? 5.219 -9.273 -13.773 1 94.5 96 THR A O 1
ATOM 793 N N . LEU A 1 97 ? 3.643 -10.898 -13.906 1 92.62 97 LEU A N 1
ATOM 794 C CA . LEU A 1 97 ? 4.438 -11.922 -13.234 1 92.62 97 LEU A CA 1
ATOM 795 C C . LEU A 1 97 ? 4.449 -13.219 -14.031 1 92.62 97 LEU A C 1
ATOM 797 O O . LEU A 1 97 ? 3.395 -13.727 -14.422 1 92.62 97 LEU A O 1
ATOM 801 N N . GLU A 1 98 ? 5.637 -13.68 -14.312 1 91.44 98 GLU A N 1
ATOM 802 C CA . GLU A 1 98 ? 5.746 -15.008 -14.898 1 91.44 98 GLU A CA 1
ATOM 803 C C . GLU A 1 98 ? 5.684 -16.094 -13.836 1 91.44 98 GLU A C 1
ATOM 805 O O . GLU A 1 98 ? 6.512 -16.125 -12.922 1 91.44 98 GLU A O 1
ATOM 810 N N . LEU A 1 99 ? 4.773 -16.938 -13.977 1 91.12 99 LEU A N 1
ATOM 811 C CA . LEU A 1 99 ? 4.578 -18.031 -13.016 1 91.12 99 LEU A CA 1
ATOM 812 C C . LEU A 1 99 ? 5.441 -19.234 -13.367 1 91.12 99 LEU A C 1
ATOM 814 O O . LEU A 1 99 ? 5.562 -19.594 -14.539 1 91.12 99 LEU A O 1
ATOM 818 N N . PRO A 1 100 ? 5.973 -19.828 -12.391 1 84.69 100 PRO A N 1
ATOM 819 C CA . PRO A 1 100 ? 6.91 -20.922 -12.656 1 84.69 100 PRO A CA 1
ATOM 820 C C . PRO A 1 100 ? 6.215 -22.188 -13.172 1 84.69 100 PRO A 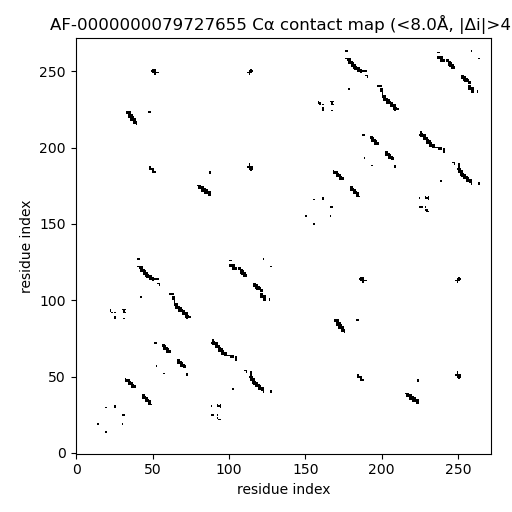C 1
ATOM 822 O O . PRO A 1 100 ? 6.863 -23.047 -13.766 1 84.69 100 PRO A O 1
ATOM 825 N N . LEU A 1 101 ? 4.957 -22.391 -12.891 1 85.69 101 LEU A N 1
ATOM 826 C CA . LEU A 1 101 ? 4.168 -23.531 -13.328 1 85.69 101 LEU A CA 1
ATOM 827 C C . LEU A 1 101 ? 2.877 -23.078 -14 1 85.69 101 LEU A C 1
ATOM 829 O O . LEU A 1 101 ? 2.367 -22 -13.711 1 85.69 101 LEU A O 1
ATOM 833 N N . ALA A 1 102 ? 2.479 -24.016 -14.805 1 88.69 102 ALA A N 1
ATOM 834 C CA . ALA A 1 102 ? 1.188 -23.734 -15.422 1 88.69 102 ALA A CA 1
ATOM 835 C C . ALA A 1 102 ? 0.059 -23.812 -14.398 1 88.69 102 ALA A C 1
ATOM 837 O O . ALA A 1 102 ? 0.055 -24.703 -13.547 1 88.69 102 ALA A O 1
ATOM 838 N N . VAL A 1 103 ? -0.895 -22.906 -14.547 1 93.06 103 VAL A N 1
ATOM 839 C CA . VAL A 1 103 ? -2.004 -22.875 -13.602 1 93.06 103 VAL A CA 1
ATOM 840 C C . VAL A 1 103 ? -3.322 -23.078 -14.344 1 93.06 103 VAL A C 1
ATOM 842 O O . VAL A 1 103 ? -3.385 -22.938 -15.562 1 93.06 103 VAL A O 1
ATOM 845 N N . ASP A 1 104 ? -4.289 -23.594 -13.602 1 92.06 104 ASP A N 1
ATOM 846 C CA . ASP A 1 104 ? -5.637 -23.719 -14.148 1 92.06 104 ASP A CA 1
ATOM 847 C C . ASP A 1 104 ? -6.363 -22.375 -14.125 1 92.06 104 ASP A C 1
ATOM 849 O O . ASP A 1 104 ? -6.957 -22 -13.117 1 92.06 104 ASP A O 1
ATOM 853 N N . SER A 1 105 ? -6.371 -21.656 -15.219 1 90.56 105 SER A N 1
ATOM 854 C CA . SER A 1 105 ? -6.863 -20.281 -15.305 1 90.56 105 SER A CA 1
ATOM 855 C C . SER A 1 105 ? -8.359 -20.219 -15.047 1 90.56 105 SER A C 1
ATOM 857 O O . SER A 1 105 ? -8.891 -19.156 -14.695 1 90.56 105 SER A O 1
ATOM 859 N N . GLU A 1 106 ? -9.078 -21.344 -15.211 1 91.44 106 GLU A N 1
ATOM 860 C CA . GLU A 1 106 ? -10.531 -21.359 -15.023 1 91.44 106 GLU A CA 1
ATOM 861 C C . GLU A 1 106 ? -10.898 -21.453 -13.547 1 91.44 106 GLU A C 1
ATOM 863 O O . GLU A 1 106 ? -12.055 -21.234 -13.18 1 91.44 106 GLU A O 1
ATOM 868 N N . ARG A 1 107 ? -9.977 -21.75 -12.758 1 93.12 107 ARG A N 1
ATOM 869 C CA . ARG A 1 107 ? -10.289 -21.969 -11.352 1 93.12 107 ARG A CA 1
ATOM 870 C C . ARG A 1 107 ? -9.594 -20.953 -10.461 1 93.12 107 ARG A C 1
ATOM 872 O O . ARG A 1 107 ? -9.461 -21.156 -9.258 1 93.12 107 ARG A O 1
ATOM 879 N N . VAL A 1 108 ? -9.172 -19.906 -11.047 1 94.19 108 VAL A N 1
ATOM 880 C CA . VAL A 1 108 ? -8.492 -18.859 -10.289 1 94.19 108 VAL A CA 1
ATOM 881 C C . VAL A 1 108 ? -9.484 -18.141 -9.375 1 94.19 108 VAL A C 1
ATOM 883 O O . VAL A 1 108 ? -10.609 -17.844 -9.789 1 94.19 108 VAL A O 1
ATOM 886 N N . GLN A 1 109 ? -9.086 -17.969 -8.148 1 96.31 109 GLN A N 1
ATOM 887 C CA . GLN A 1 109 ? -9.891 -17.203 -7.199 1 96.31 109 GLN A CA 1
ATOM 888 C C . GLN A 1 109 ? -9.211 -15.875 -6.859 1 96.31 109 GLN A C 1
ATOM 890 O O . GLN A 1 109 ? -8 -15.828 -6.648 1 96.31 109 GLN A O 1
ATOM 895 N N . ALA A 1 110 ? -10.039 -14.844 -6.855 1 96.88 110 ALA A N 1
ATOM 896 C CA . ALA A 1 110 ? -9.547 -13.508 -6.539 1 96.88 110 ALA A CA 1
ATOM 897 C C . ALA A 1 110 ? -10.422 -12.836 -5.477 1 96.88 110 ALA A C 1
ATOM 899 O O . ALA A 1 110 ? -11.648 -12.836 -5.586 1 96.88 110 ALA A O 1
ATOM 900 N N . THR A 1 111 ? -9.836 -12.336 -4.461 1 96.56 111 THR A N 1
ATOM 901 C CA . THR A 1 111 ? -10.547 -11.594 -3.426 1 96.56 111 THR A CA 1
ATOM 902 C C . THR A 1 111 ? -9.812 -10.305 -3.082 1 96.56 111 THR A C 1
ATOM 904 O O . THR A 1 111 ? -8.586 -10.219 -3.232 1 96.56 111 THR A O 1
ATOM 907 N N . VAL A 1 112 ? -10.562 -9.281 -2.719 1 96.31 112 VAL A N 1
ATOM 908 C CA . VAL A 1 112 ? -9.984 -8.023 -2.258 1 96.31 112 VAL A CA 1
ATOM 909 C C . VAL A 1 112 ? -10.508 -7.691 -0.863 1 96.31 112 VAL A C 1
ATOM 911 O O . VAL A 1 112 ? -11.719 -7.707 -0.629 1 96.31 112 VAL A O 1
ATOM 914 N N . LYS A 1 113 ? -9.57 -7.457 0.021 1 94.69 113 LYS A N 1
ATOM 915 C CA . LYS A 1 113 ? -9.922 -7.051 1.378 1 94.69 113 LYS A CA 1
ATOM 916 C C . LYS A 1 113 ? -8.898 -6.066 1.94 1 94.69 113 LYS A C 1
ATOM 918 O O . LYS A 1 113 ? -7.691 -6.305 1.86 1 94.69 113 LYS A O 1
ATOM 923 N N . ASP A 1 114 ? -9.367 -4.93 2.412 1 94.44 114 ASP A N 1
ATOM 924 C CA . ASP A 1 114 ? -8.531 -3.949 3.098 1 94.44 114 ASP A CA 1
ATOM 925 C C . ASP A 1 114 ? -7.336 -3.547 2.232 1 94.44 114 ASP A C 1
ATOM 927 O O . ASP A 1 114 ? -6.211 -3.438 2.729 1 94.44 114 ASP A O 1
ATOM 931 N N . GLY A 1 115 ? -7.57 -3.488 1.004 1 95.06 115 GLY A N 1
ATOM 932 C CA . GLY A 1 115 ? -6.559 -2.98 0.089 1 95.06 115 GLY A CA 1
ATOM 933 C C . GLY A 1 115 ? -5.566 -4.039 -0.349 1 95.06 115 GLY A C 1
ATOM 934 O O . GLY A 1 115 ? -4.488 -3.717 -0.856 1 95.06 115 GLY A O 1
ATOM 935 N N . ILE A 1 116 ? -5.918 -5.293 -0.078 1 96.5 116 ILE A N 1
ATOM 936 C CA . ILE A 1 116 ? -5.066 -6.391 -0.522 1 96.5 116 ILE A CA 1
ATOM 937 C C . ILE A 1 116 ? -5.82 -7.262 -1.524 1 96.5 116 ILE A C 1
ATOM 939 O O . ILE A 1 116 ? -6.926 -7.723 -1.244 1 96.5 116 ILE A O 1
ATOM 943 N N . LEU A 1 117 ? -5.254 -7.449 -2.666 1 97.12 117 LEU A N 1
ATOM 944 C CA . LEU A 1 117 ? -5.723 -8.445 -3.625 1 97.12 117 LEU A CA 1
ATOM 945 C C . LEU A 1 117 ? -5.086 -9.805 -3.355 1 97.12 117 LEU A C 1
ATOM 947 O O . LEU A 1 117 ? -3.857 -9.914 -3.281 1 97.12 117 LEU A O 1
ATOM 951 N N . THR A 1 118 ? -5.898 -10.789 -3.195 1 96.75 118 THR A N 1
ATOM 952 C CA . THR A 1 118 ? -5.402 -12.156 -3.049 1 96.75 118 THR A CA 1
ATOM 953 C C . THR A 1 118 ? -5.828 -13.016 -4.234 1 96.75 118 THR A C 1
ATOM 955 O O . THR A 1 118 ? -7.02 -13.109 -4.543 1 96.75 118 THR A O 1
ATOM 958 N N . LEU A 1 119 ? -4.879 -13.578 -4.867 1 96.88 119 LEU A N 1
ATOM 959 C CA . LEU A 1 119 ? -5.121 -14.492 -5.973 1 96.88 119 LEU A CA 1
ATOM 960 C C . LEU A 1 119 ? -4.676 -15.906 -5.609 1 96.88 119 LEU A C 1
ATOM 962 O O . LEU A 1 119 ? -3.539 -16.109 -5.18 1 96.88 119 LEU A O 1
ATOM 966 N N . VAL A 1 120 ? -5.586 -16.844 -5.801 1 96.19 120 VAL A N 1
ATOM 967 C CA . VAL A 1 120 ? -5.273 -18.25 -5.648 1 96.19 120 VAL A CA 1
ATOM 968 C C . VAL A 1 120 ? -5.336 -18.953 -7.004 1 96.19 120 VAL A C 1
ATOM 970 O O . VAL A 1 120 ? -6.398 -19.016 -7.633 1 96.19 120 VAL A O 1
ATOM 973 N N . LEU A 1 121 ? -4.191 -19.469 -7.383 1 96.06 121 LEU A N 1
ATOM 974 C CA . LEU A 1 121 ? -4.051 -20.062 -8.703 1 96.06 121 LEU A CA 1
ATOM 975 C C . LEU A 1 121 ? -3.719 -21.547 -8.594 1 96.06 121 LEU A C 1
ATOM 977 O O . LEU A 1 121 ? -2.57 -21.922 -8.336 1 96.06 121 LEU A O 1
ATOM 981 N N . PRO A 1 122 ? -4.703 -22.375 -8.805 1 95.06 122 PRO A N 1
ATOM 982 C CA . PRO A 1 122 ? -4.422 -23.812 -8.766 1 95.06 122 PRO A CA 1
ATOM 983 C C . PRO A 1 122 ? -3.459 -24.266 -9.867 1 95.06 122 PRO A C 1
ATOM 985 O O . PRO A 1 122 ? -3.572 -23.812 -11.008 1 95.06 122 PRO A O 1
ATOM 988 N N . ILE A 1 123 ? -2.568 -25.109 -9.453 1 91.69 123 ILE A N 1
ATOM 989 C CA . ILE A 1 123 ? -1.618 -25.641 -10.414 1 91.69 123 ILE A CA 1
ATOM 990 C C . ILE A 1 123 ? -2.301 -26.719 -11.266 1 91.69 123 ILE A C 1
ATOM 992 O O . ILE A 1 123 ? -3.062 -27.531 -10.75 1 91.69 123 ILE A O 1
ATOM 996 N N . GLN A 1 124 ? -1.962 -26.734 -12.562 1 91.12 124 GLN A N 1
ATOM 997 C CA . GLN A 1 124 ? -2.547 -27.75 -13.438 1 91.12 124 GLN A CA 1
ATOM 998 C C . GLN A 1 124 ? -2.119 -29.141 -13.016 1 91.12 124 GLN A C 1
ATOM 1000 O O . GLN A 1 124 ? -0.976 -29.359 -12.602 1 91.12 124 GLN A O 1
ATOM 1005 N N . GLU A 1 125 ? -3.025 -30.125 -13.258 1 85.94 125 GLU A N 1
ATOM 1006 C CA . GLU A 1 125 ? -2.791 -31.5 -12.82 1 85.94 125 GLU A CA 1
ATOM 1007 C C . GLU A 1 125 ? -1.556 -32.094 -13.492 1 85.94 125 GLU A C 1
ATOM 1009 O O . GLU A 1 125 ? -0.78 -32.812 -12.859 1 85.94 125 GLU A O 1
ATOM 1014 N N . ASN A 1 126 ? -1.385 -31.781 -14.703 1 82.94 126 ASN A N 1
ATOM 1015 C CA . ASN A 1 126 ? -0.269 -32.344 -15.453 1 82.94 126 ASN A CA 1
ATOM 1016 C C . ASN A 1 126 ? 1.067 -31.781 -14.992 1 82.94 126 ASN A C 1
ATOM 1018 O O . ASN A 1 126 ? 2.125 -32.312 -15.32 1 82.94 126 ASN A O 1
ATOM 1022 N N . GLU A 1 127 ? 0.928 -30.734 -14.281 1 77.19 127 GLU A N 1
ATOM 1023 C CA . GLU A 1 127 ? 2.143 -30.078 -13.797 1 77.19 127 GLU A CA 1
ATOM 1024 C C . GLU A 1 127 ? 2.529 -30.609 -12.414 1 77.19 127 GLU A C 1
ATOM 1026 O O . GLU A 1 127 ? 3.645 -30.375 -11.945 1 77.19 127 GLU A O 1
ATOM 1031 N N . LYS A 1 128 ? 1.665 -31.375 -11.867 1 74.81 128 LYS A N 1
ATOM 1032 C CA . LYS A 1 128 ? 1.917 -31.891 -10.523 1 74.81 128 LYS A CA 1
ATOM 1033 C C . LYS A 1 128 ? 2.771 -33.156 -10.562 1 74.81 128 LYS A C 1
ATOM 1035 O O . LYS A 1 128 ? 2.697 -33.938 -11.516 1 74.81 128 LYS A O 1
ATOM 1040 N N . PRO A 1 129 ? 3.713 -33.219 -9.586 1 71.88 129 PRO A N 1
ATOM 1041 C CA . PRO A 1 129 ? 4.539 -34.438 -9.57 1 71.88 129 PRO A CA 1
ATOM 1042 C C . PRO A 1 129 ? 3.713 -35.719 -9.516 1 71.88 129 PRO A C 1
ATOM 1044 O O . PRO A 1 129 ? 2.672 -35.75 -8.859 1 71.88 129 PRO A O 1
ATOM 1047 N N . ARG A 1 130 ? 4.051 -36.625 -10.5 1 70.56 130 ARG A N 1
ATOM 1048 C CA . ARG A 1 130 ? 3.355 -37.906 -10.531 1 70.56 130 ARG A CA 1
ATOM 1049 C C . ARG A 1 130 ? 4.164 -38.969 -9.828 1 70.56 130 ARG A C 1
ATOM 1051 O O . ARG A 1 130 ? 5.391 -39 -9.914 1 70.56 130 ARG A O 1
ATOM 1058 N N . LYS A 1 131 ? 3.52 -39.5 -8.852 1 68 131 LYS A N 1
ATOM 1059 C CA . LYS A 1 131 ? 4.164 -40.656 -8.227 1 68 131 LYS A CA 1
ATOM 1060 C C . LYS A 1 131 ? 4.203 -41.844 -9.172 1 68 131 LYS A C 1
ATOM 1062 O O . LYS A 1 131 ? 3.174 -42.25 -9.719 1 68 131 LYS A O 1
ATOM 1067 N N . ILE A 1 132 ? 5.395 -42.094 -9.641 1 69.56 132 ILE A N 1
ATOM 1068 C CA . ILE A 1 132 ? 5.562 -43.25 -10.477 1 69.56 132 ILE A CA 1
ATOM 1069 C C . ILE A 1 132 ? 5.535 -44.531 -9.609 1 69.56 132 ILE A C 1
ATOM 1071 O O . ILE A 1 132 ? 6.305 -44.625 -8.656 1 69.56 132 ILE A O 1
ATOM 1075 N N . LYS A 1 133 ? 4.469 -45.156 -9.664 1 66.94 133 LYS A N 1
ATOM 1076 C CA . LYS A 1 133 ? 4.43 -46.438 -8.969 1 66.94 133 LYS A CA 1
ATOM 1077 C C . LYS A 1 133 ? 5.363 -47.438 -9.625 1 66.94 133 LYS A C 1
ATOM 1079 O O . LYS A 1 133 ? 5.242 -47.719 -10.82 1 66.94 133 LYS A O 1
ATOM 1084 N N . ILE A 1 134 ? 6.379 -47.656 -8.977 1 69.5 134 ILE A N 1
ATOM 1085 C CA . ILE A 1 134 ? 7.23 -48.75 -9.477 1 69.5 134 ILE A CA 1
ATOM 1086 C C . ILE A 1 134 ? 6.672 -50.094 -9.016 1 69.5 134 ILE A C 1
ATOM 1088 O O . ILE A 1 134 ? 6.461 -50.312 -7.82 1 69.5 134 ILE A O 1
ATOM 1092 N N . GLU A 1 135 ? 5.906 -50.719 -9.719 1 67.12 135 GLU A N 1
ATOM 1093 C CA . GLU A 1 135 ? 5.52 -52.094 -9.422 1 67.12 135 GLU A CA 1
ATOM 1094 C C . GLU A 1 135 ? 6.73 -53 -9.391 1 67.12 135 GLU A C 1
ATOM 1096 O O . GLU A 1 135 ? 7.602 -52.938 -10.266 1 67.12 135 GLU A O 1
ATOM 1101 N N . ALA A 1 136 ? 6.996 -53.469 -8.133 1 63.56 136 ALA A N 1
ATOM 1102 C CA . ALA A 1 136 ? 7.895 -54.625 -8.078 1 63.56 136 ALA A CA 1
ATOM 1103 C C . ALA A 1 136 ? 7.152 -55.906 -8.43 1 63.56 136 ALA A C 1
ATOM 1105 O O . ALA A 1 136 ? 5.945 -56 -8.203 1 63.56 136 ALA A O 1
ATOM 1106 N N . MET B 1 1 ? 22.141 36.031 -0.686 1 49.78 1 MET B N 1
ATOM 1107 C CA . MET B 1 1 ? 20.953 35.625 0.055 1 49.78 1 MET B CA 1
ATOM 1108 C C . MET B 1 1 ? 20.375 34.312 -0.528 1 49.78 1 MET B C 1
ATOM 1110 O O . MET B 1 1 ? 19.781 33.531 0.194 1 49.78 1 MET B O 1
ATOM 1114 N N . ARG B 1 2 ? 20.641 34 -1.795 1 64.69 2 ARG B N 1
ATOM 1115 C CA . ARG B 1 2 ? 20.156 32.844 -2.562 1 64.69 2 ARG B CA 1
ATOM 1116 C C . ARG B 1 2 ? 20.906 31.578 -2.195 1 64.69 2 ARG B C 1
ATOM 1118 O O . ARG B 1 2 ? 20.312 30.516 -2.062 1 64.69 2 ARG B O 1
ATOM 1125 N N . HIS B 1 3 ? 22.109 31.703 -1.783 1 65.5 3 HIS B N 1
ATOM 1126 C CA . HIS B 1 3 ? 22.969 30.562 -1.496 1 65.5 3 HIS B CA 1
ATOM 1127 C C . HIS B 1 3 ? 22.625 29.938 -0.15 1 65.5 3 HIS B C 1
ATOM 1129 O O . HIS B 1 3 ? 22.75 28.719 0.024 1 65.5 3 HIS B O 1
ATOM 1135 N N . GLN B 1 4 ? 22.078 30.75 0.795 1 63.62 4 GLN B N 1
ATOM 1136 C CA . GLN B 1 4 ? 21.75 30.266 2.131 1 63.62 4 GLN B CA 1
ATOM 1137 C C . GLN B 1 4 ? 20.484 29.406 2.107 1 63.62 4 GLN B C 1
ATOM 1139 O O . GLN B 1 4 ? 20.391 28.406 2.828 1 63.62 4 GLN B O 1
ATOM 1144 N N . VAL B 1 5 ? 19.609 29.781 1.249 1 60.72 5 VAL B N 1
ATOM 1145 C CA . VAL B 1 5 ? 18.359 29.047 1.141 1 60.72 5 VAL B CA 1
ATOM 1146 C C . VAL B 1 5 ? 18.609 27.672 0.529 1 60.72 5 VAL B C 1
ATOM 1148 O O . VAL B 1 5 ? 17.969 26.688 0.917 1 60.72 5 VAL B O 1
ATOM 1151 N N . ASP B 1 6 ? 19.484 27.625 -0.396 1 62.38 6 ASP B N 1
ATOM 1152 C CA . ASP B 1 6 ? 19.844 26.359 -1.042 1 62.38 6 ASP B CA 1
ATOM 1153 C C . ASP B 1 6 ? 20.5 25.406 -0.051 1 62.38 6 ASP B C 1
ATOM 1155 O O . ASP B 1 6 ? 20.266 24.203 -0.096 1 62.38 6 ASP B O 1
ATOM 1159 N N . PHE B 1 7 ? 21.328 26 0.901 1 63.28 7 PHE B N 1
ATOM 1160 C CA . PHE B 1 7 ? 22.016 25.188 1.898 1 63.28 7 PHE B CA 1
ATOM 1161 C C . PHE B 1 7 ? 21.031 24.609 2.906 1 63.28 7 PHE B C 1
ATOM 1163 O O . PHE B 1 7 ? 21.109 23.438 3.258 1 63.28 7 PHE B O 1
ATOM 1170 N N . LEU B 1 8 ? 20.031 25.266 3.346 1 59.31 8 LEU B N 1
ATOM 1171 C CA . LEU B 1 8 ? 19.016 24.812 4.301 1 59.31 8 LEU B CA 1
ATOM 1172 C C . LEU B 1 8 ? 18.141 23.719 3.695 1 59.31 8 LEU B C 1
ATOM 1174 O O . LEU B 1 8 ? 17.766 22.766 4.379 1 59.31 8 LEU B O 1
ATOM 1178 N N . GLN B 1 9 ? 17.875 23.859 2.393 1 62.22 9 GLN B N 1
ATOM 1179 C CA . GLN B 1 9 ? 17.125 22.828 1.693 1 62.22 9 GLN B CA 1
ATOM 1180 C C . GLN B 1 9 ? 17.938 21.547 1.563 1 62.22 9 GLN B C 1
ATOM 1182 O O . GLN B 1 9 ? 17.406 20.438 1.717 1 62.22 9 GLN B O 1
ATOM 1187 N N . GLU B 1 10 ? 19.219 21.75 1.385 1 62.97 10 GLU B N 1
ATOM 1188 C CA . GLU B 1 10 ? 20.125 20.609 1.33 1 62.97 10 GLU B CA 1
ATOM 1189 C C . GLU B 1 10 ? 20.281 19.969 2.707 1 62.97 10 GLU B C 1
ATOM 1191 O O . GLU B 1 10 ? 20.312 18.734 2.828 1 62.97 10 GLU B O 1
ATOM 1196 N N . MET B 1 11 ? 20.359 20.656 3.729 1 57.31 11 MET B N 1
ATOM 1197 C CA . MET B 1 11 ? 20.422 20.156 5.094 1 57.31 11 MET B CA 1
ATOM 1198 C C . MET B 1 11 ? 19.125 19.422 5.469 1 57.31 11 MET B C 1
ATOM 1200 O O . MET B 1 11 ? 19.172 18.375 6.105 1 57.31 11 MET B O 1
ATOM 1204 N N . ARG B 1 12 ? 18.016 19.922 5.145 1 53.59 12 ARG B N 1
ATOM 1205 C CA . ARG B 1 12 ? 16.734 19.281 5.383 1 53.59 12 ARG B CA 1
ATOM 1206 C C . ARG B 1 12 ? 16.625 17.969 4.629 1 53.59 12 ARG B C 1
ATOM 1208 O O . ARG B 1 12 ? 16.125 16.984 5.164 1 53.59 12 ARG B O 1
ATOM 1215 N N . ARG B 1 13 ? 17.25 17.922 3.439 1 57.22 13 ARG B N 1
ATOM 1216 C CA . ARG B 1 13 ? 17.312 16.672 2.678 1 57.22 13 ARG B CA 1
ATOM 1217 C C . ARG B 1 13 ? 18.203 15.656 3.371 1 57.22 13 ARG B C 1
ATOM 1219 O O . ARG B 1 13 ? 17.891 14.461 3.414 1 57.22 13 ARG B O 1
ATOM 1226 N N . MET B 1 14 ? 19.266 16.188 3.883 1 52.47 14 MET B N 1
ATOM 1227 C CA . MET B 1 14 ? 20.188 15.32 4.602 1 52.47 14 MET B CA 1
ATOM 1228 C C . MET B 1 14 ? 19.578 14.836 5.914 1 52.47 14 MET B C 1
ATOM 1230 O O . MET B 1 14 ? 19.703 13.664 6.266 1 52.47 14 MET B O 1
ATOM 1234 N N . GLN B 1 15 ? 18.969 15.586 6.633 1 53.12 15 GLN B N 1
ATOM 1235 C CA . GLN B 1 15 ? 18.297 15.219 7.879 1 53.12 15 GLN B CA 1
ATOM 1236 C C . GLN B 1 15 ? 17.156 14.234 7.625 1 53.12 15 GLN B C 1
ATOM 1238 O O . GLN B 1 15 ? 16.953 13.312 8.414 1 53.12 15 GLN B O 1
ATOM 1243 N N . ASN B 1 16 ? 16.328 14.523 6.621 1 47.44 16 ASN B N 1
ATOM 1244 C CA . ASN B 1 16 ? 15.344 13.539 6.215 1 47.44 16 ASN B CA 1
ATOM 1245 C C . ASN B 1 16 ? 15.992 12.188 5.902 1 47.44 16 ASN B C 1
ATOM 1247 O O . ASN B 1 16 ? 15.445 11.141 6.246 1 47.44 16 ASN B O 1
ATOM 1251 N N . ARG B 1 17 ? 17.141 12.328 5.348 1 46.56 17 ARG B N 1
ATOM 1252 C CA . ARG B 1 17 ? 17.891 11.102 5.113 1 46.56 17 ARG B CA 1
ATOM 1253 C C . ARG B 1 17 ? 18.391 10.5 6.426 1 46.56 17 ARG B C 1
ATOM 1255 O O . ARG B 1 17 ? 18.344 9.281 6.609 1 46.56 17 ARG B O 1
ATOM 1262 N N . ILE B 1 18 ? 18.953 11.305 7.285 1 47.09 18 ILE B N 1
ATOM 1263 C CA . ILE B 1 18 ? 19.438 10.852 8.586 1 47.09 18 ILE B CA 1
ATOM 1264 C C . ILE B 1 18 ? 18.25 10.375 9.43 1 47.09 18 ILE B C 1
ATOM 1266 O O . ILE B 1 18 ? 18.344 9.359 10.125 1 47.09 18 ILE B O 1
ATOM 1270 N N . HIS B 1 19 ? 17.25 11.164 9.531 1 45.41 19 HIS B N 1
ATOM 1271 C CA . HIS B 1 19 ? 16.031 10.711 10.203 1 45.41 19 HIS B CA 1
ATOM 1272 C C . HIS B 1 19 ? 15.547 9.383 9.633 1 45.41 19 HIS B C 1
ATOM 1274 O O . HIS B 1 19 ? 15.086 8.516 10.367 1 45.41 19 HIS B O 1
ATOM 1280 N N . ASN B 1 20 ? 15.656 9.312 8.312 1 42.88 20 ASN B N 1
ATOM 1281 C CA . ASN B 1 20 ? 15.414 7.992 7.727 1 42.88 20 ASN B CA 1
ATOM 1282 C C . ASN B 1 20 ? 16.438 6.973 8.203 1 42.88 20 ASN B C 1
ATOM 1284 O O . ASN B 1 20 ? 16.156 5.773 8.234 1 42.88 20 ASN B O 1
ATOM 1288 N N . LEU B 1 21 ? 17.516 7.438 8.688 1 40.22 21 LEU B N 1
ATOM 1289 C CA . LEU B 1 21 ? 18.531 6.5 9.156 1 40.22 21 LEU B CA 1
ATOM 1290 C C . LEU B 1 21 ? 18.125 5.879 10.492 1 40.22 21 LEU B C 1
ATOM 1292 O O . LEU B 1 21 ? 18.5 4.738 10.781 1 40.22 21 LEU B O 1
ATOM 1296 N N . PHE B 1 22 ? 17.578 6.555 11.461 1 39.38 22 PHE B N 1
ATOM 1297 C CA . PHE B 1 22 ? 17.25 6.004 12.773 1 39.38 22 PHE B CA 1
ATOM 1298 C C . PHE B 1 22 ? 15.891 5.312 12.75 1 39.38 22 PHE B C 1
ATOM 1300 O O . PHE B 1 22 ? 15.383 4.898 13.789 1 39.38 22 PHE B O 1
ATOM 1307 N N . GLU B 1 23 ? 14.977 5.609 11.875 1 40.66 23 GLU B N 1
ATOM 1308 C CA . GLU B 1 23 ? 13.766 4.793 11.781 1 40.66 23 GLU B CA 1
ATOM 1309 C C . GLU B 1 23 ? 14.117 3.32 11.602 1 40.66 23 GLU B C 1
ATOM 1311 O O . GLU B 1 23 ? 15.07 2.98 10.898 1 40.66 23 GLU B O 1
ATOM 1316 N N . PRO B 1 24 ? 13.75 2.52 12.555 1 37.88 24 PRO B N 1
ATOM 1317 C CA . PRO B 1 24 ? 14.094 1.124 12.273 1 37.88 24 PRO B CA 1
ATOM 1318 C C . PRO B 1 24 ? 14.047 0.798 10.781 1 37.88 24 PRO B C 1
ATOM 1320 O O . PRO B 1 24 ? 13.219 1.349 10.047 1 37.88 24 PRO B O 1
ATOM 1323 N N . VAL B 1 25 ? 15.164 0.438 10.18 1 35.12 25 VAL B N 1
ATOM 1324 C CA . VAL B 1 25 ? 15.352 -0.13 8.852 1 35.12 25 VAL B CA 1
ATOM 1325 C C . VAL B 1 25 ? 14.266 -1.165 8.57 1 35.12 25 VAL B C 1
ATOM 1327 O O . VAL B 1 25 ? 14.242 -2.232 9.188 1 35.12 25 VAL B O 1
ATOM 1330 N N . TRP B 1 26 ? 12.914 -0.947 8.531 1 39.09 26 TRP B N 1
ATOM 1331 C CA . TRP B 1 26 ? 12.273 -1.909 7.637 1 39.09 26 TRP B CA 1
ATOM 1332 C C . TRP B 1 26 ? 13.258 -2.436 6.602 1 39.09 26 TRP B C 1
ATOM 1334 O O . TRP B 1 26 ? 14.102 -1.688 6.102 1 39.09 26 TRP B O 1
ATOM 1344 N N . GLU B 1 27 ? 13.578 -3.596 6.664 1 41.84 27 GLU B N 1
ATOM 1345 C CA . GLU B 1 27 ? 14.57 -4.082 5.707 1 41.84 27 GLU B CA 1
ATOM 1346 C C . GLU B 1 27 ? 14.641 -3.18 4.48 1 41.84 27 GLU B C 1
ATOM 1348 O O . GLU B 1 27 ? 15.734 -2.83 4.023 1 41.84 27 GLU B O 1
ATOM 1353 N N . GLY B 1 28 ? 13.594 -3.236 3.551 1 43.97 28 GLY B N 1
ATOM 1354 C CA . GLY B 1 28 ? 13.781 -2.502 2.311 1 43.97 28 GLY B CA 1
ATOM 1355 C C . GLY B 1 28 ? 13.633 -1.001 2.477 1 43.97 28 GLY B C 1
ATOM 1356 O O . GLY B 1 28 ? 13.031 -0.534 3.443 1 43.97 28 GLY B O 1
ATOM 1357 N N . ASN B 1 29 ? 14.641 -0.155 2.256 1 50.84 29 ASN B N 1
ATOM 1358 C CA . ASN B 1 29 ? 15.023 1.25 2.18 1 50.84 29 ASN B CA 1
ATOM 1359 C C . ASN B 1 29 ? 13.812 2.154 1.966 1 50.84 29 ASN B C 1
ATOM 1361 O O . ASN B 1 29 ? 13.961 3.314 1.581 1 50.84 29 ASN B O 1
ATOM 1365 N N . ARG B 1 30 ? 12.508 1.511 2.08 1 62.38 30 ARG B N 1
ATOM 1366 C CA . ARG B 1 30 ? 11.484 2.486 1.723 1 62.38 30 ARG B CA 1
ATOM 1367 C C . ARG B 1 30 ? 10.625 2.844 2.928 1 62.38 30 ARG B C 1
ATOM 1369 O O . ARG B 1 30 ? 10.281 1.975 3.732 1 62.38 30 ARG B O 1
ATOM 1376 N N . ALA B 1 31 ? 10.43 4.109 3.33 1 83 31 ALA B N 1
ATOM 1377 C CA . ALA B 1 31 ? 9.547 4.633 4.371 1 83 31 ALA B CA 1
ATOM 1378 C C . ALA B 1 31 ? 8.156 4.012 4.277 1 83 31 ALA B C 1
ATOM 1380 O O . ALA B 1 31 ? 7.621 3.846 3.18 1 83 31 ALA B O 1
ATOM 1381 N N . PHE B 1 32 ? 7.73 3.391 5.457 1 89.81 32 PHE B N 1
ATOM 1382 C CA . PHE B 1 32 ? 6.367 2.879 5.531 1 89.81 32 PHE B CA 1
ATOM 1383 C C . PHE B 1 32 ? 5.602 3.537 6.672 1 89.81 32 PHE B C 1
ATOM 1385 O O . PHE B 1 32 ? 6.16 3.766 7.75 1 89.81 32 PHE B O 1
ATOM 1392 N N . PRO B 1 33 ? 4.277 3.83 6.469 1 95 33 PRO B N 1
ATOM 1393 C CA . PRO B 1 33 ? 3.533 3.73 5.211 1 95 33 PRO B CA 1
ATOM 1394 C C . PRO B 1 33 ? 3.904 4.828 4.215 1 95 33 PRO B C 1
ATOM 1396 O O . PRO B 1 33 ? 4.324 5.914 4.621 1 95 33 PRO B O 1
ATOM 1399 N N . THR B 1 34 ? 3.83 4.516 2.932 1 92.5 34 THR B N 1
ATOM 1400 C CA . THR B 1 34 ? 3.838 5.559 1.91 1 92.5 34 THR B CA 1
ATOM 1401 C C . THR B 1 34 ? 2.656 6.504 2.096 1 92.5 34 THR B C 1
ATOM 1403 O O . THR B 1 34 ? 1.539 6.066 2.377 1 92.5 34 THR B O 1
ATOM 1406 N N . LEU B 1 35 ? 2.92 7.828 1.955 1 94.5 35 LEU B N 1
ATOM 1407 C CA . LEU B 1 35 ? 1.805 8.719 2.252 1 94.5 35 LEU B CA 1
ATOM 1408 C C . LEU B 1 35 ? 1.856 9.969 1.374 1 94.5 35 LEU B C 1
ATOM 1410 O O . LEU B 1 35 ? 2.857 10.211 0.696 1 94.5 35 LEU B O 1
ATOM 1414 N N . ASN B 1 36 ? 0.741 10.68 1.269 1 93.62 36 ASN B N 1
ATOM 1415 C CA . ASN B 1 36 ? 0.603 12.023 0.714 1 93.62 36 ASN B CA 1
ATOM 1416 C C . ASN B 1 36 ? 0.21 13.031 1.787 1 93.62 36 ASN B C 1
ATOM 1418 O O . ASN B 1 36 ? -0.497 12.695 2.738 1 93.62 36 ASN B O 1
ATOM 1422 N N . VAL B 1 37 ? 0.687 14.227 1.632 1 93.81 37 VAL B N 1
ATOM 1423 C CA . VAL B 1 37 ? 0.297 15.336 2.496 1 93.81 37 VAL B CA 1
ATOM 1424 C C . VAL B 1 37 ? -0.284 16.469 1.652 1 93.81 37 VAL B C 1
ATOM 1426 O O . VAL B 1 37 ? 0.29 16.844 0.628 1 93.81 37 VAL B O 1
ATOM 1429 N N . TYR B 1 38 ? -1.413 16.891 2.086 1 93.75 38 TYR B N 1
ATOM 1430 C CA . TYR B 1 38 ? -2.08 18.047 1.494 1 93.75 38 TYR B CA 1
ATOM 1431 C C . TYR B 1 38 ? -2.395 19.094 2.555 1 93.75 38 TYR B C 1
ATOM 1433 O O . TYR B 1 38 ? -2.471 18.781 3.744 1 93.75 38 TYR B O 1
ATOM 1441 N N . SER B 1 39 ? -2.486 20.344 2.062 1 92.62 39 SER B N 1
ATOM 1442 C CA . SER B 1 39 ? -2.873 21.344 3.045 1 92.62 39 SER B CA 1
ATOM 1443 C C . SER B 1 39 ? -3.605 22.516 2.383 1 92.62 39 SER B C 1
ATOM 1445 O O . SER B 1 39 ? -3.479 22.719 1.176 1 92.62 39 SER B O 1
ATOM 1447 N N . ASN B 1 40 ? -4.492 23.156 3.143 1 92 40 ASN B N 1
ATOM 1448 C CA . ASN B 1 40 ? -5.027 24.484 2.875 1 92 40 ASN B CA 1
ATOM 1449 C C . ASN B 1 40 ? -4.957 25.375 4.113 1 92 40 ASN B C 1
ATOM 1451 O O . ASN B 1 40 ? -4.184 25.109 5.031 1 92 40 ASN B O 1
ATOM 1455 N N . GLN B 1 41 ? -5.68 26.5 4.047 1 89.12 41 GLN B N 1
ATOM 1456 C CA . GLN B 1 41 ? -5.586 27.453 5.141 1 89.12 41 GLN B CA 1
ATOM 1457 C C . GLN B 1 41 ? -6.18 26.891 6.426 1 89.12 41 GLN B C 1
ATOM 1459 O O . GLN B 1 41 ? -5.797 27.297 7.527 1 89.12 41 GLN B O 1
ATOM 1464 N N . ASP B 1 42 ? -6.984 25.859 6.285 1 92.12 42 ASP B N 1
ATOM 1465 C CA . ASP B 1 42 ? -7.781 25.438 7.434 1 92.12 42 ASP B CA 1
ATOM 1466 C C . ASP B 1 42 ? -7.285 24.109 7.992 1 92.12 42 ASP B C 1
ATOM 1468 O O . ASP B 1 42 ? -7.512 23.797 9.164 1 92.12 42 ASP B O 1
ATOM 1472 N N . GLN B 1 43 ? -6.656 23.344 7.059 1 93.81 43 GLN B N 1
ATOM 1473 C CA . GLN B 1 43 ? -6.375 21.984 7.543 1 93.81 43 GLN B CA 1
ATOM 1474 C C . GLN B 1 43 ? -5.207 21.359 6.781 1 93.81 43 GLN B C 1
ATOM 1476 O O . GLN B 1 43 ? -4.867 21.812 5.684 1 93.81 43 GLN B O 1
ATOM 1481 N N . ILE B 1 44 ? -4.609 20.359 7.418 1 94.06 44 ILE B N 1
ATOM 1482 C CA . ILE B 1 44 ? -3.664 19.438 6.801 1 94.06 44 ILE B CA 1
ATOM 1483 C C . ILE B 1 44 ? -4.312 18.062 6.648 1 94.06 44 ILE B C 1
ATOM 1485 O O . ILE B 1 44 ? -4.961 17.562 7.578 1 94.06 44 ILE B O 1
ATOM 1489 N N . THR B 1 45 ? -4.188 17.516 5.469 1 95.5 45 THR B N 1
ATOM 1490 C CA . THR B 1 45 ? -4.723 16.172 5.219 1 95.5 45 THR B CA 1
ATOM 1491 C C . THR B 1 45 ? -3.605 15.203 4.848 1 95.5 45 THR B C 1
ATOM 1493 O O . THR B 1 45 ? -2.787 15.5 3.971 1 95.5 45 THR B O 1
ATOM 1496 N N . VAL B 1 46 ? -3.562 14.109 5.559 1 95.19 46 VAL B N 1
ATOM 1497 C CA . VAL B 1 46 ? -2.584 13.062 5.293 1 95.19 46 VAL B CA 1
ATOM 1498 C C . VAL B 1 46 ? -3.297 11.781 4.859 1 95.19 46 VAL B C 1
ATOM 1500 O O . VAL B 1 46 ? -4.254 11.352 5.504 1 95.19 46 VAL B O 1
ATOM 1503 N N . THR B 1 47 ? -2.916 11.25 3.729 1 96 47 THR B N 1
ATOM 1504 C CA . THR B 1 47 ? -3.383 9.938 3.299 1 96 47 THR B CA 1
ATOM 1505 C C . THR B 1 47 ? -2.23 8.938 3.262 1 96 47 THR B C 1
ATOM 1507 O O . THR B 1 47 ? -1.213 9.18 2.611 1 96 47 THR B O 1
ATOM 1510 N N . ALA B 1 48 ? -2.352 7.836 3.979 1 95.62 48 ALA B N 1
ATOM 1511 C CA . ALA B 1 48 ? -1.282 6.848 4.113 1 95.62 48 ALA B CA 1
ATOM 1512 C C . ALA B 1 48 ? -1.748 5.469 3.662 1 95.62 48 ALA B C 1
ATOM 1514 O O . ALA B 1 48 ? -2.871 5.055 3.963 1 95.62 48 ALA B O 1
ATOM 1515 N N . GLU B 1 49 ? -0.896 4.785 2.928 1 95.19 49 GLU B N 1
ATOM 1516 C CA . GLU B 1 49 ? -1.204 3.428 2.49 1 95.19 49 GLU B CA 1
ATOM 1517 C C . GLU B 1 49 ? -0.926 2.416 3.598 1 95.19 49 GLU B C 1
ATOM 1519 O O . GLU B 1 49 ? 0.226 2.217 3.988 1 95.19 49 GLU B O 1
ATOM 1524 N N . ILE B 1 50 ? -1.993 1.746 4.012 1 95.75 50 ILE B N 1
ATOM 1525 C CA . ILE B 1 50 ? -1.853 0.741 5.062 1 95.75 50 ILE B CA 1
ATOM 1526 C C . ILE B 1 50 ? -2.531 -0.556 4.625 1 95.75 50 ILE B C 1
ATOM 1528 O O . ILE B 1 50 ? -3.391 -1.083 5.336 1 95.75 50 ILE B O 1
ATOM 1532 N N . PRO B 1 51 ? -2.117 -1.077 3.514 1 95.19 51 PRO B N 1
ATOM 1533 C CA . PRO B 1 51 ? -2.803 -2.27 3.008 1 95.19 51 PRO B CA 1
ATOM 1534 C C . PRO B 1 51 ? -2.795 -3.424 4.008 1 95.19 51 PRO B C 1
ATOM 1536 O O . PRO B 1 51 ? -1.748 -3.744 4.578 1 95.19 51 PRO B O 1
ATOM 1539 N N . GLY B 1 52 ? -3.945 -4.051 4.16 1 94.25 52 GLY B N 1
ATOM 1540 C CA . GLY B 1 52 ? -4.066 -5.227 5.008 1 94.25 52 GLY B CA 1
ATOM 1541 C C . GLY B 1 52 ? -4.32 -4.887 6.465 1 94.25 52 GLY B C 1
ATOM 1542 O O . GLY B 1 52 ? -4.516 -5.781 7.289 1 94.25 52 GLY B O 1
ATOM 1543 N N . LEU B 1 53 ? -4.344 -3.58 6.762 1 94.81 53 LEU B N 1
ATOM 1544 C CA . LEU B 1 53 ? -4.539 -3.156 8.141 1 94.81 53 LEU B CA 1
ATOM 1545 C C . LEU B 1 53 ? -5.898 -2.49 8.32 1 94.81 53 LEU B C 1
ATOM 1547 O O . LEU B 1 53 ? -6.465 -1.96 7.363 1 94.81 53 LEU B O 1
ATOM 1551 N N . THR B 1 54 ? -6.379 -2.553 9.555 1 93.75 54 THR B N 1
ATOM 1552 C CA . THR B 1 54 ? -7.59 -1.846 9.961 1 93.75 54 THR B CA 1
ATOM 1553 C C . THR B 1 54 ? -7.27 -0.795 11.023 1 93.75 54 THR B C 1
ATOM 1555 O O . THR B 1 54 ? -6.121 -0.668 11.453 1 93.75 54 THR B O 1
ATOM 1558 N N . SER B 1 55 ? -8.305 -0.05 11.359 1 94.5 55 SER B N 1
ATOM 1559 C CA . SER B 1 55 ? -8.117 0.993 12.359 1 94.5 55 SER B CA 1
ATOM 1560 C C . SER B 1 55 ? -7.621 0.409 13.68 1 94.5 55 SER B C 1
ATOM 1562 O O . SER B 1 55 ? -6.883 1.067 14.414 1 94.5 55 SER B O 1
ATOM 1564 N N . GLU B 1 56 ? -7.949 -0.85 13.984 1 93.94 56 GLU B N 1
ATOM 1565 C CA . GLU B 1 56 ? -7.574 -1.491 15.242 1 93.94 56 GLU B CA 1
ATOM 1566 C C . GLU B 1 56 ? -6.094 -1.848 15.258 1 93.94 56 GLU B C 1
ATOM 1568 O O . GLU B 1 56 ? -5.516 -2.076 16.328 1 93.94 56 GLU B O 1
ATOM 1573 N N . ASP B 1 57 ? -5.492 -1.835 14.086 1 94.25 57 ASP B N 1
ATOM 1574 C CA . ASP B 1 57 ? -4.094 -2.223 13.961 1 94.25 57 ASP B CA 1
ATOM 1575 C C . ASP B 1 57 ? -3.174 -1.006 14.055 1 94.25 57 ASP B C 1
ATOM 1577 O O . ASP B 1 57 ? -1.951 -1.138 13.992 1 94.25 57 ASP B O 1
ATOM 1581 N N . LEU B 1 58 ? -3.768 0.15 14.273 1 96.75 58 LEU B N 1
ATOM 1582 C CA . LEU B 1 58 ? -2.996 1.381 14.148 1 96.75 58 LEU B CA 1
ATOM 1583 C C . LEU B 1 58 ? -3.047 2.193 15.438 1 96.75 58 LEU B C 1
ATOM 1585 O O . LEU B 1 58 ? -4.051 2.17 16.141 1 96.75 58 LEU B O 1
ATOM 1589 N N . GLU B 1 59 ? -1.982 2.811 15.711 1 97.38 59 GLU B N 1
ATOM 1590 C CA . GLU B 1 59 ? -1.9 3.883 16.703 1 97.38 59 GLU B CA 1
ATOM 1591 C C . GLU B 1 59 ? -1.423 5.184 16.062 1 97.38 59 GLU B C 1
ATOM 1593 O O . GLU B 1 59 ? -0.359 5.223 15.438 1 97.38 59 GLU B O 1
ATOM 1598 N N . VAL B 1 60 ? -2.258 6.184 16.172 1 97.38 60 VAL B N 1
ATOM 1599 C CA . VAL B 1 60 ? -1.932 7.492 15.625 1 97.38 60 VAL B CA 1
ATOM 1600 C C . VAL B 1 60 ? -1.878 8.531 16.734 1 97.38 60 VAL B C 1
ATOM 1602 O O . VAL B 1 60 ? -2.816 8.648 17.531 1 97.38 60 VAL B O 1
ATOM 1605 N N . THR B 1 61 ? -0.824 9.242 16.797 1 96.5 61 THR B N 1
ATOM 1606 C CA . THR B 1 61 ? -0.697 10.289 17.797 1 96.5 61 THR B CA 1
ATOM 1607 C C . THR B 1 61 ? -0.235 11.602 17.172 1 96.5 61 THR B C 1
ATOM 1609 O O . THR B 1 61 ? 0.5 11.594 16.188 1 96.5 61 THR B O 1
ATOM 1612 N N . VAL B 1 62 ? -0.749 12.633 17.703 1 94.19 62 VAL B N 1
ATOM 1613 C CA . VAL B 1 62 ? -0.292 13.969 17.344 1 94.19 62 VAL B CA 1
ATOM 1614 C C . VAL B 1 62 ? 0.131 14.727 18.609 1 94.19 62 VAL B C 1
ATOM 1616 O O . VAL B 1 62 ? -0.655 14.867 19.547 1 94.19 62 VAL B O 1
ATOM 1619 N N . ALA B 1 63 ? 1.352 15.133 18.609 1 87.56 63 ALA B N 1
ATOM 1620 C CA . ALA B 1 63 ? 1.878 15.992 19.672 1 87.56 63 ALA B CA 1
ATOM 1621 C C . ALA B 1 63 ? 2.49 17.266 19.094 1 87.56 63 ALA B C 1
ATOM 1623 O O . ALA B 1 63 ? 3.559 17.219 18.469 1 87.56 63 ALA B O 1
ATOM 1624 N N . HIS B 1 64 ? 1.771 18.438 19.328 1 80.06 64 HIS B N 1
ATOM 1625 C CA . HIS B 1 64 ? 2.189 19.688 18.719 1 80.06 64 HIS B CA 1
ATOM 1626 C C . HIS B 1 64 ? 2.273 19.578 17.203 1 80.06 64 HIS B C 1
ATOM 1628 O O . HIS B 1 64 ? 1.261 19.344 16.531 1 80.06 64 HIS B O 1
ATOM 1634 N N . ASN B 1 65 ? 3.477 19.484 16.688 1 86 65 ASN B N 1
ATOM 1635 C CA . ASN B 1 65 ? 3.604 19.469 15.227 1 86 65 ASN B CA 1
ATOM 1636 C C . ASN B 1 65 ? 4.191 18.156 14.727 1 86 65 ASN B C 1
ATOM 1638 O O . ASN B 1 65 ? 4.73 18.094 13.625 1 86 65 ASN B O 1
ATOM 1642 N N . LEU B 1 66 ? 4.031 17.172 15.641 1 91.88 66 LEU B N 1
ATOM 1643 C CA . LEU B 1 66 ? 4.586 15.875 15.258 1 91.88 66 LEU B CA 1
ATOM 1644 C C . LEU B 1 66 ? 3.482 14.836 15.109 1 91.88 66 LEU B C 1
ATOM 1646 O O . LEU B 1 66 ? 2.768 14.539 16.062 1 91.88 66 LEU B O 1
ATOM 1650 N N . LEU B 1 67 ? 3.318 14.32 13.945 1 96.06 67 LEU B N 1
ATOM 1651 C CA . LEU B 1 67 ? 2.389 13.227 13.672 1 96.06 67 LEU B CA 1
ATOM 1652 C C . LEU B 1 67 ? 3.117 11.883 13.641 1 96.06 67 LEU B C 1
ATOM 1654 O O . LEU B 1 67 ? 4.129 11.742 12.945 1 96.06 67 LEU B O 1
ATOM 1658 N N . THR B 1 68 ? 2.65 10.938 14.383 1 96.62 68 THR B N 1
ATOM 1659 C CA . THR B 1 68 ? 3.236 9.602 14.398 1 96.62 68 THR B CA 1
ATOM 1660 C C . THR B 1 68 ? 2.188 8.555 14.047 1 96.62 68 THR B C 1
ATOM 1662 O O . THR B 1 68 ? 1.098 8.539 14.625 1 96.62 68 THR B O 1
ATOM 1665 N N . ILE B 1 69 ? 2.502 7.734 13.086 1 97.06 69 ILE B N 1
ATOM 1666 C CA . ILE B 1 69 ? 1.682 6.586 12.727 1 97.06 69 ILE B CA 1
ATOM 1667 C C . ILE B 1 69 ? 2.455 5.293 12.984 1 97.06 69 ILE B C 1
ATOM 1669 O O . ILE B 1 69 ? 3.57 5.121 12.484 1 97.06 69 ILE B O 1
ATOM 1673 N N . GLN B 1 70 ? 1.861 4.441 13.766 1 96.94 70 GLN B N 1
ATOM 1674 C CA . GLN B 1 70 ? 2.572 3.201 14.062 1 96.94 70 GLN B CA 1
ATOM 1675 C C . GLN B 1 70 ? 1.618 2.012 14.086 1 96.94 70 GLN B C 1
ATOM 1677 O O . GLN B 1 70 ? 0.412 2.18 14.281 1 96.94 70 GLN B O 1
ATOM 1682 N N . GLY B 1 71 ? 2.139 0.816 13.906 1 95.06 71 GLY B N 1
ATOM 1683 C CA . GLY B 1 71 ? 1.398 -0.435 13.891 1 95.06 71 GLY B CA 1
ATOM 1684 C C . GLY B 1 71 ? 2.256 -1.634 13.531 1 95.06 71 GLY B C 1
ATOM 1685 O O . GLY B 1 71 ? 3.482 -1.585 13.656 1 95.06 71 GLY B O 1
ATOM 1686 N N . GLU B 1 72 ? 1.554 -2.686 13.242 1 91.69 72 GLU B N 1
ATOM 1687 C CA . GLU B 1 72 ? 2.26 -3.906 12.859 1 91.69 72 GLU B CA 1
ATOM 1688 C C . GLU B 1 72 ? 1.572 -4.602 11.688 1 91.69 72 GLU B C 1
ATOM 1690 O O . GLU B 1 72 ? 0.381 -4.91 11.758 1 91.69 72 GLU B O 1
ATOM 1695 N N . ASN B 1 73 ? 2.367 -4.73 10.609 1 88.12 73 ASN B N 1
ATOM 1696 C CA . ASN B 1 73 ? 1.896 -5.48 9.445 1 88.12 73 ASN B CA 1
ATOM 1697 C C . ASN B 1 73 ? 2.137 -6.977 9.609 1 88.12 73 ASN B C 1
ATOM 1699 O O . ASN B 1 73 ? 3.285 -7.426 9.641 1 88.12 73 ASN B O 1
ATOM 1703 N N . LYS B 1 74 ? 1.005 -7.711 9.766 1 76.88 74 LYS B N 1
ATOM 1704 C CA . LYS B 1 74 ? 1.141 -9.156 9.875 1 76.88 74 LYS B CA 1
ATOM 1705 C C . LYS B 1 74 ? 0.864 -9.836 8.531 1 76.88 74 LYS B C 1
ATOM 1707 O O . LYS B 1 74 ? -0.03 -9.422 7.793 1 76.88 74 LYS B O 1
ATOM 1712 N N . GLU B 1 75 ? 1.825 -10.578 8.078 1 71.25 75 GLU B N 1
ATOM 1713 C CA . GLU B 1 75 ? 1.531 -11.375 6.887 1 71.25 75 GLU B CA 1
ATOM 1714 C C . GLU B 1 75 ? 0.625 -12.555 7.219 1 71.25 75 GLU B C 1
ATOM 1716 O O . GLU B 1 75 ? 0.691 -13.102 8.32 1 71.25 75 GLU B O 1
ATOM 1721 N N . PRO B 1 76 ? -0.296 -12.703 6.277 1 65.56 76 PRO B N 1
ATOM 1722 C CA . PRO B 1 76 ? -1.118 -13.891 6.535 1 65.56 76 PRO B CA 1
ATOM 1723 C C . PRO B 1 76 ? -0.287 -15.156 6.715 1 65.56 76 PRO B C 1
ATOM 1725 O O . PRO B 1 76 ? 0.782 -15.289 6.109 1 65.56 76 PRO B O 1
ATOM 1728 N N . ASP B 1 77 ? -0.651 -15.82 7.836 1 63.56 77 ASP B N 1
ATOM 1729 C CA . ASP B 1 77 ? -0.077 -17.141 8.039 1 63.56 77 ASP B CA 1
ATOM 1730 C C . ASP B 1 77 ? -0.461 -18.094 6.902 1 63.56 77 ASP B C 1
ATOM 1732 O O . ASP B 1 77 ? -1.6 -18.562 6.836 1 63.56 77 ASP B O 1
ATOM 1736 N N . LEU B 1 78 ? 0.37 -18 5.883 1 69.94 78 LEU B N 1
ATOM 1737 C CA . LEU B 1 78 ? 0.102 -18.953 4.812 1 69.94 78 LEU B CA 1
ATOM 1738 C C . LEU B 1 78 ? 0.851 -20.266 5.055 1 69.94 78 LEU B C 1
ATOM 1740 O O . LEU B 1 78 ? 1.491 -20.781 4.141 1 69.94 78 LEU B O 1
ATOM 1744 N N . ASP B 1 79 ? 0.767 -20.703 6.34 1 65.81 79 ASP B N 1
ATOM 1745 C CA . ASP 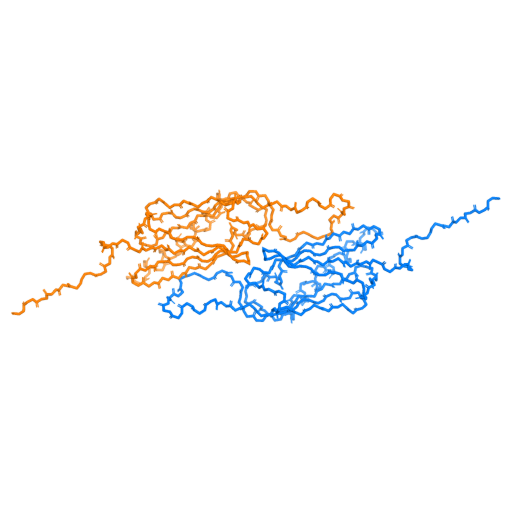B 1 79 ? 1.539 -21.781 6.949 1 65.81 79 ASP B CA 1
ATOM 1746 C C . ASP B 1 79 ? 1.896 -22.844 5.918 1 65.81 79 ASP B C 1
ATOM 1748 O O . ASP B 1 79 ? 3.029 -23.328 5.883 1 65.81 79 ASP B O 1
ATOM 1752 N N . SER B 1 80 ? 0.951 -23.172 5.078 1 79.94 80 SER B N 1
ATOM 1753 C CA . SER B 1 80 ? 1.273 -24.328 4.242 1 79.94 80 SER B CA 1
ATOM 1754 C C . SER B 1 80 ? 1.897 -23.891 2.92 1 79.94 80 SER B C 1
ATOM 1756 O O . SER B 1 80 ? 2.285 -24.734 2.105 1 79.94 80 SER B O 1
ATOM 1758 N N . LEU B 1 81 ? 2.209 -22.641 2.82 1 87.31 81 LEU B N 1
ATOM 1759 C CA . LEU B 1 81 ? 2.727 -22.156 1.545 1 87.31 81 LEU B CA 1
ATOM 1760 C C . LEU B 1 81 ? 4.168 -21.672 1.688 1 87.31 81 LEU B C 1
ATOM 1762 O O . LEU B 1 81 ? 4.527 -21.078 2.699 1 87.31 81 LEU B O 1
ATOM 1766 N N . LYS B 1 82 ? 5.012 -21.984 0.734 1 89.12 82 LYS B N 1
ATOM 1767 C CA . LYS B 1 82 ? 6.402 -21.547 0.691 1 89.12 82 LYS B CA 1
ATOM 1768 C C . LYS B 1 82 ? 6.523 -20.172 0.032 1 89.12 82 LYS B C 1
ATOM 1770 O O . LYS B 1 82 ? 5.996 -19.953 -1.06 1 89.12 82 LYS B O 1
ATOM 1775 N N . PRO B 1 83 ? 7.27 -19.297 0.72 1 90.56 83 PRO B N 1
ATOM 1776 C CA . PRO B 1 83 ? 7.488 -18 0.086 1 90.56 83 PRO B CA 1
ATOM 1777 C C . PRO B 1 83 ? 8.406 -18.078 -1.131 1 90.56 83 PRO B C 1
ATOM 1779 O O . PRO B 1 83 ? 9.469 -18.703 -1.065 1 90.56 83 PRO B O 1
ATOM 1782 N N . ARG B 1 84 ? 7.949 -17.469 -2.219 1 89.94 84 ARG B N 1
ATOM 1783 C CA . ARG B 1 84 ? 8.758 -17.422 -3.434 1 89.94 84 ARG B CA 1
ATOM 1784 C C . ARG B 1 84 ? 9.258 -16.016 -3.713 1 89.94 84 ARG B C 1
ATOM 1786 O O . ARG B 1 84 ? 10.352 -15.828 -4.238 1 89.94 84 ARG B O 1
ATOM 1793 N N . ARG B 1 85 ? 8.523 -15.047 -3.453 1 90.81 85 ARG B N 1
ATOM 1794 C CA . ARG B 1 85 ? 8.82 -13.633 -3.621 1 90.81 85 ARG B CA 1
ATOM 1795 C C . ARG B 1 85 ? 8.125 -12.789 -2.555 1 90.81 85 ARG B C 1
ATOM 1797 O O . ARG B 1 85 ? 6.922 -12.93 -2.342 1 90.81 85 ARG B O 1
ATOM 1804 N N . LEU B 1 86 ? 8.883 -12.008 -1.895 1 89.19 86 LEU B N 1
ATOM 1805 C CA . LEU B 1 86 ? 8.344 -11.172 -0.825 1 89.19 86 LEU B CA 1
ATOM 1806 C C . LEU B 1 86 ? 8.719 -9.711 -1.04 1 89.19 86 LEU B C 1
ATOM 1808 O O . LEU B 1 86 ? 9.883 -9.336 -0.891 1 89.19 86 LEU B O 1
ATOM 1812 N N . GLU B 1 87 ? 7.684 -8.922 -1.461 1 90.06 87 GLU B N 1
ATOM 1813 C CA . GLU B 1 87 ? 7.926 -7.5 -1.679 1 90.06 87 GLU B CA 1
ATOM 1814 C C . GLU B 1 87 ? 7.254 -6.652 -0.603 1 90.06 87 GLU B C 1
ATOM 1816 O O . GLU B 1 87 ? 7.625 -5.492 -0.398 1 90.06 87 GLU B O 1
ATOM 1821 N N . ARG B 1 88 ? 6.215 -7.168 0.021 1 91.31 88 ARG B N 1
ATOM 1822 C CA . ARG B 1 88 ? 5.379 -6.383 0.924 1 91.31 88 ARG B CA 1
ATOM 1823 C C . ARG B 1 88 ? 6.074 -6.172 2.266 1 91.31 88 ARG B C 1
ATOM 1825 O O . ARG B 1 88 ? 6.777 -7.062 2.752 1 91.31 88 ARG B O 1
ATOM 1832 N N . SER B 1 89 ? 5.723 -5.016 2.775 1 85.5 89 SER B N 1
ATOM 1833 C CA . SER B 1 89 ? 6.273 -4.715 4.094 1 85.5 89 SER B CA 1
ATOM 1834 C C . SER B 1 89 ? 5.688 -5.641 5.16 1 85.5 89 SER B C 1
ATOM 1836 O O . SER B 1 89 ? 4.512 -5.996 5.102 1 85.5 89 SER B O 1
ATOM 1838 N N . LYS B 1 90 ? 6.617 -6.008 6.062 1 86.69 90 LYS B N 1
ATOM 1839 C CA . LYS B 1 90 ? 6.195 -6.875 7.16 1 86.69 90 LYS B CA 1
ATOM 1840 C C . LYS B 1 90 ? 6.793 -6.41 8.484 1 86.69 90 LYS B C 1
ATOM 1842 O O . LYS B 1 90 ? 7.926 -5.93 8.523 1 86.69 90 LYS B O 1
ATOM 1847 N N . GLY B 1 91 ? 5.969 -6.613 9.578 1 89.5 91 GLY B N 1
ATOM 1848 C CA . GLY B 1 91 ? 6.457 -6.305 10.914 1 89.5 91 GLY B CA 1
ATOM 1849 C C . GLY B 1 91 ? 5.977 -4.965 11.438 1 89.5 91 GLY B C 1
ATOM 1850 O O . GLY B 1 91 ? 5.016 -4.398 10.906 1 89.5 91 GLY B O 1
ATOM 1851 N N . LYS B 1 92 ? 6.617 -4.598 12.531 1 92.44 92 LYS B N 1
ATOM 1852 C CA . LYS B 1 92 ? 6.27 -3.326 13.156 1 92.44 92 LYS B CA 1
ATOM 1853 C C . LYS B 1 92 ? 6.793 -2.148 12.336 1 92.44 92 LYS B C 1
ATOM 1855 O O . LYS B 1 92 ? 7.844 -2.248 11.695 1 92.44 92 LYS B O 1
ATOM 1860 N N . PHE B 1 93 ? 6.047 -1.095 12.344 1 91.62 93 PHE B N 1
ATOM 1861 C CA . PHE B 1 93 ? 6.48 0.125 11.672 1 91.62 93 PHE B CA 1
ATOM 1862 C C . PHE B 1 93 ? 6.156 1.352 12.516 1 91.62 93 PHE B C 1
ATOM 1864 O O . PHE B 1 93 ? 5.293 1.298 13.398 1 91.62 93 PHE B O 1
ATOM 1871 N N . LYS B 1 94 ? 6.867 2.4 12.234 1 94.44 94 LYS B N 1
ATOM 1872 C CA . LYS B 1 94 ? 6.66 3.717 12.828 1 94.44 94 LYS B CA 1
ATOM 1873 C C . LYS B 1 94 ? 7.062 4.828 11.867 1 94.44 94 LYS B C 1
ATOM 1875 O O . LYS B 1 94 ? 8.219 4.898 11.438 1 94.44 94 LYS B O 1
ATOM 1880 N N . ARG B 1 95 ? 6.086 5.598 11.469 1 95.25 95 ARG B N 1
ATOM 1881 C CA . ARG B 1 95 ? 6.312 6.73 10.578 1 95.25 95 ARG B CA 1
ATOM 1882 C C . ARG B 1 95 ? 6.008 8.047 11.273 1 95.25 95 ARG B C 1
ATOM 1884 O O . ARG B 1 95 ? 4.934 8.211 11.859 1 95.25 95 ARG B O 1
ATOM 1891 N N . THR B 1 96 ? 6.98 8.922 11.211 1 94.38 96 THR B N 1
ATOM 1892 C CA . THR B 1 96 ? 6.781 10.234 11.82 1 94.38 96 THR B CA 1
ATOM 1893 C C . THR B 1 96 ? 6.879 11.344 10.781 1 94.38 96 THR B C 1
ATOM 1895 O O . THR B 1 96 ? 7.754 11.305 9.906 1 94.38 96 THR B O 1
ATOM 1898 N N . LEU B 1 97 ? 6 12.297 10.938 1 92.62 97 LEU B N 1
ATOM 1899 C CA . LEU B 1 97 ? 5.965 13.461 10.055 1 92.62 97 LEU B CA 1
ATOM 1900 C C . LEU B 1 97 ? 5.93 14.75 10.859 1 92.62 97 LEU B C 1
ATOM 1902 O O . LEU B 1 97 ? 5.102 14.906 11.766 1 92.62 97 LEU B O 1
ATOM 1906 N N . GLU B 1 98 ? 6.852 15.609 10.562 1 91.25 98 GLU B N 1
ATOM 1907 C CA . GLU B 1 98 ? 6.777 16.953 11.148 1 91.25 98 GLU B CA 1
ATOM 1908 C C . GLU B 1 98 ? 5.84 17.844 10.344 1 91.25 98 GLU B C 1
ATOM 1910 O O . GLU B 1 98 ? 6.059 18.078 9.156 1 91.25 98 GLU B O 1
ATOM 1915 N N . LEU B 1 99 ? 4.887 18.344 10.984 1 91.06 99 LEU B N 1
ATOM 1916 C CA . LEU B 1 99 ? 3.9 19.203 10.344 1 91.06 99 LEU B CA 1
ATOM 1917 C C . LEU B 1 99 ? 4.359 20.656 10.352 1 91.06 99 LEU B C 1
ATOM 1919 O O . LEU B 1 99 ? 4.91 21.141 11.344 1 91.06 99 LEU B O 1
ATOM 1923 N N . PRO B 1 100 ? 4.113 21.312 9.297 1 84.25 100 PRO B N 1
ATOM 1924 C CA . PRO B 1 100 ? 4.625 22.672 9.172 1 84.25 100 PRO B CA 1
ATOM 1925 C C . PRO B 1 100 ? 3.895 23.672 10.078 1 84.25 100 PRO B C 1
ATOM 1927 O O . PRO B 1 100 ? 4.41 24.75 10.359 1 84.25 100 PRO B O 1
ATOM 1930 N N . LEU B 1 101 ? 2.672 23.375 10.461 1 85.69 101 LEU B N 1
ATOM 1931 C CA . LEU B 1 101 ? 1.86 24.219 11.336 1 85.69 101 LEU B CA 1
ATOM 1932 C C . LEU B 1 101 ? 1.307 23.422 12.508 1 85.69 101 LEU B C 1
ATOM 1934 O O . LEU B 1 101 ? 1.125 22.203 12.398 1 85.69 101 LEU B O 1
ATOM 1938 N N . ALA B 1 102 ? 1.055 24.234 13.492 1 88.69 102 ALA B N 1
ATOM 1939 C CA . ALA B 1 102 ? 0.414 23.578 14.625 1 88.69 102 ALA B CA 1
ATOM 1940 C C . ALA B 1 102 ? -1.025 23.188 14.297 1 88.69 102 ALA B C 1
ATOM 1942 O O . ALA B 1 102 ? -1.744 23.953 13.648 1 88.69 102 ALA B O 1
ATOM 1943 N N . VAL B 1 103 ? -1.418 22.016 14.805 1 93.06 103 VAL B N 1
ATOM 1944 C CA . VAL B 1 103 ? -2.764 21.531 14.523 1 93.06 103 VAL B CA 1
ATOM 1945 C C . VAL B 1 103 ? -3.537 21.359 15.828 1 93.06 103 VAL B C 1
ATOM 1947 O O . VAL B 1 103 ? -2.943 21.312 16.906 1 93.06 103 VAL B O 1
ATOM 1950 N N . ASP B 1 104 ? -4.844 21.453 15.695 1 91.88 104 ASP B N 1
ATOM 1951 C CA . ASP B 1 104 ? -5.711 21.156 16.828 1 91.88 104 ASP B CA 1
ATOM 1952 C C . ASP B 1 104 ? -5.855 19.656 17.047 1 91.88 104 ASP B C 1
ATOM 1954 O O . ASP B 1 104 ? -6.699 19.016 16.422 1 91.88 104 ASP B O 1
ATOM 1958 N N . SER B 1 105 ? -5.09 19.078 17.938 1 90.5 105 SER B N 1
ATOM 1959 C CA . SER B 1 105 ? -4.98 17.641 18.125 1 90.5 105 SER B CA 1
ATOM 1960 C C . SER B 1 105 ? -6.297 17.047 18.625 1 90.5 105 SER B C 1
ATOM 1962 O O . SER B 1 105 ? -6.539 15.844 18.469 1 90.5 105 SER B O 1
ATOM 1964 N N . GLU B 1 106 ? -7.18 17.875 19.219 1 91.38 106 GLU B N 1
ATOM 1965 C CA . GLU B 1 106 ? -8.445 17.391 19.766 1 91.38 106 GLU B CA 1
ATOM 1966 C C . GLU B 1 106 ? -9.492 17.219 18.656 1 91.38 106 GLU B C 1
ATOM 1968 O O . GLU B 1 106 ? -10.531 16.594 18.875 1 91.38 106 GLU B O 1
ATOM 1973 N N . ARG B 1 107 ? -9.227 17.734 17.562 1 93.12 107 ARG B N 1
ATOM 1974 C CA . ARG B 1 107 ? -10.242 17.719 16.516 1 93.12 107 ARG B CA 1
ATOM 1975 C C . ARG B 1 107 ? -9.766 16.906 15.305 1 93.12 107 ARG B C 1
ATOM 1977 O O . ARG B 1 107 ? -10.312 17.031 14.211 1 93.12 107 ARG B O 1
ATOM 1984 N N . VAL B 1 108 ? -8.781 16.125 15.5 1 94.12 108 VAL B N 1
ATOM 1985 C CA . VAL B 1 108 ? -8.25 15.305 14.414 1 94.12 108 VAL B CA 1
ATOM 1986 C C . VAL B 1 108 ? -9.258 14.219 14.039 1 94.12 108 VAL B C 1
ATOM 1988 O O . VAL B 1 108 ? -9.852 13.594 14.922 1 94.12 108 VAL B O 1
ATOM 1991 N N . GLN B 1 109 ? -9.477 14.086 12.758 1 96.25 109 GLN B N 1
ATOM 1992 C CA . GLN B 1 109 ? -10.32 13.008 12.25 1 96.25 109 GLN B CA 1
ATOM 1993 C C . GLN B 1 109 ? -9.492 11.961 11.508 1 96.25 109 GLN B C 1
ATOM 1995 O O . GLN B 1 109 ? -8.609 12.312 10.727 1 96.25 109 GLN B O 1
ATOM 2000 N N . ALA B 1 110 ? -9.812 10.711 11.805 1 96.81 110 ALA B N 1
ATOM 2001 C CA . ALA B 1 110 ? -9.117 9.594 11.164 1 96.81 110 ALA B CA 1
ATOM 2002 C C . ALA B 1 110 ? -10.109 8.578 10.602 1 96.81 110 ALA B C 1
ATOM 2004 O O . ALA B 1 110 ? -11.047 8.172 11.289 1 96.81 110 ALA B O 1
ATOM 2005 N N . THR B 1 111 ? -9.961 8.219 9.391 1 96.56 111 THR B N 1
ATOM 2006 C CA . THR B 1 111 ? -10.789 7.188 8.773 1 96.56 111 THR B CA 1
ATOM 2007 C C . THR B 1 111 ? -9.922 6.195 8 1 96.56 111 THR B C 1
ATOM 2009 O O . THR B 1 111 ? -8.836 6.543 7.535 1 96.56 111 THR B O 1
ATOM 2012 N N . VAL B 1 112 ? -10.359 4.953 7.953 1 96.25 112 VAL B N 1
ATOM 2013 C CA . VAL B 1 112 ? -9.695 3.926 7.16 1 96.25 112 VAL B CA 1
ATOM 2014 C C . VAL B 1 112 ? -10.68 3.314 6.172 1 96.25 112 VAL B C 1
ATOM 2016 O O . VAL B 1 112 ? -11.773 2.896 6.559 1 96.25 112 VAL B O 1
ATOM 2019 N N . LYS B 1 113 ? -10.273 3.35 4.922 1 94.69 113 LYS B N 1
ATOM 2020 C CA . LYS B 1 113 ? -11.078 2.725 3.879 1 94.69 113 LYS B CA 1
ATOM 2021 C C . LYS B 1 113 ? -10.195 2.1 2.801 1 94.69 113 LYS B C 1
ATOM 2023 O O . LYS B 1 113 ? -9.266 2.74 2.303 1 94.69 113 LYS B O 1
ATOM 2028 N N . ASP B 1 114 ? -10.414 0.822 2.518 1 94.44 114 ASP B N 1
ATOM 2029 C CA . ASP B 1 114 ? -9.742 0.124 1.425 1 94.44 114 ASP B CA 1
ATOM 2030 C C . ASP B 1 114 ? -8.227 0.228 1.558 1 94.44 114 ASP B C 1
ATOM 2032 O O . ASP B 1 114 ? -7.527 0.455 0.57 1 94.44 114 ASP B O 1
ATOM 2036 N N . GLY B 1 115 ? -7.789 0.205 2.734 1 95.06 115 GLY B N 1
ATOM 2037 C CA . GLY B 1 115 ? -6.359 0.155 2.992 1 95.06 115 GLY B CA 1
ATOM 2038 C C . GLY B 1 115 ? -5.703 1.522 2.984 1 95.06 115 GLY B C 1
ATOM 2039 O O . GLY B 1 115 ? -4.48 1.63 2.871 1 95.06 115 GLY B O 1
ATOM 2040 N N . ILE B 1 116 ? -6.551 2.557 3.039 1 96.44 116 ILE B N 1
ATOM 2041 C CA . ILE B 1 116 ? -6.016 3.912 3.109 1 96.44 116 ILE B CA 1
ATOM 2042 C C . ILE B 1 116 ? -6.43 4.562 4.426 1 96.44 116 ILE B C 1
ATOM 2044 O O . ILE B 1 116 ? -7.617 4.602 4.762 1 96.44 116 ILE B O 1
ATOM 2048 N N . LEU B 1 117 ? -5.488 5.039 5.164 1 97.06 117 LEU B N 1
ATOM 2049 C CA . LEU B 1 117 ? -5.734 5.898 6.312 1 97.06 117 LEU B CA 1
ATOM 2050 C C . LEU B 1 117 ? -5.809 7.363 5.891 1 97.06 117 LEU B C 1
ATOM 2052 O O . LEU B 1 117 ? -4.895 7.875 5.242 1 97.06 117 LEU B O 1
ATOM 2056 N N . THR B 1 118 ? -6.871 8 6.246 1 96.75 118 THR B N 1
ATOM 2057 C CA . THR B 1 118 ? -7.004 9.43 6.004 1 96.75 118 THR B CA 1
ATOM 2058 C C . THR B 1 118 ? -7.062 10.203 7.32 1 96.75 118 THR B C 1
ATOM 2060 O O . THR B 1 118 ? -7.906 9.914 8.172 1 96.75 118 THR B O 1
ATOM 2063 N N . LEU B 1 119 ? -6.184 11.109 7.457 1 96.88 119 LEU B N 1
ATOM 2064 C CA . LEU B 1 119 ? -6.152 11.992 8.617 1 96.88 119 LEU B CA 1
ATOM 2065 C C . LEU B 1 119 ? -6.449 13.43 8.219 1 96.88 119 LEU B C 1
ATOM 2067 O O . LEU B 1 119 ? -5.812 13.969 7.312 1 96.88 119 LEU B O 1
ATOM 2071 N N . VAL B 1 120 ? -7.402 14 8.906 1 96.12 120 VAL B N 1
ATOM 2072 C CA . VAL B 1 120 ? -7.707 15.422 8.758 1 96.12 120 VAL B CA 1
ATOM 2073 C C . VAL B 1 120 ? -7.332 16.172 10.031 1 96.12 120 VAL B C 1
ATOM 2075 O O . VAL B 1 120 ? -7.898 15.922 11.094 1 96.12 120 VAL B O 1
ATOM 2078 N N . LEU B 1 121 ? -6.406 17.078 9.844 1 96 121 LEU B N 1
ATOM 2079 C CA . LEU B 1 121 ? -5.848 17.797 10.984 1 96 121 LEU B CA 1
ATOM 2080 C C . LEU B 1 121 ? -6.137 19.297 10.867 1 96 121 LEU B C 1
ATOM 2082 O O . LEU B 1 121 ? -5.457 20 10.125 1 96 121 LEU B O 1
ATOM 2086 N N . PRO B 1 122 ? -7.102 19.75 11.609 1 95 122 PRO B N 1
ATOM 2087 C CA . PRO B 1 122 ? -7.375 21.188 11.57 1 95 122 PRO B CA 1
ATOM 2088 C C . PRO B 1 122 ? -6.215 22.031 12.102 1 95 122 PRO B C 1
ATOM 2090 O O . PRO B 1 122 ? -5.594 21.656 13.102 1 95 122 PRO B O 1
ATOM 2093 N N . ILE B 1 123 ? -5.996 23.078 11.391 1 91.62 123 ILE B N 1
ATOM 2094 C CA . ILE B 1 123 ? -4.941 24 11.812 1 91.62 123 ILE B CA 1
ATOM 2095 C C . ILE B 1 123 ? -5.438 24.844 12.984 1 91.62 123 ILE B C 1
ATOM 2097 O O . ILE B 1 123 ? -6.578 25.312 12.984 1 91.62 123 ILE B O 1
ATOM 2101 N N . GLN B 1 124 ? -4.539 25.078 13.953 1 91.12 124 GLN B N 1
ATOM 2102 C CA . GLN B 1 124 ? -4.922 25.906 15.086 1 91.12 124 GLN B CA 1
ATOM 2103 C C . GLN B 1 124 ? -5.258 27.328 14.648 1 91.12 124 GLN B C 1
ATOM 2105 O O . GLN B 1 124 ? -4.609 27.875 13.75 1 91.12 124 GLN B O 1
ATOM 2110 N N . GLU B 1 125 ? -6.195 27.969 15.383 1 85.88 125 GLU B N 1
ATOM 2111 C CA . GLU B 1 125 ? -6.684 29.297 15.016 1 85.88 125 GLU B CA 1
ATOM 2112 C C . GLU B 1 125 ? -5.559 30.328 15.055 1 85.88 125 GLU B C 1
ATOM 2114 O O . GLU B 1 125 ? -5.48 31.203 14.195 1 85.88 125 GLU B O 1
ATOM 2119 N N . ASN B 1 126 ? -4.73 30.203 16 1 82.69 126 ASN B N 1
ATOM 2120 C CA . ASN B 1 126 ? -3.662 31.188 16.156 1 82.69 126 ASN B CA 1
ATOM 2121 C C . ASN B 1 126 ? -2.615 31.062 15.062 1 82.69 126 ASN B C 1
ATOM 2123 O O . ASN B 1 126 ? -1.786 31.953 14.883 1 82.69 126 ASN B O 1
ATOM 2127 N N . GLU B 1 127 ? -2.723 29.969 14.422 1 77 127 GLU B N 1
ATOM 2128 C CA . GLU B 1 127 ? -1.761 29.719 13.344 1 77 127 GLU B CA 1
ATOM 2129 C C . GLU B 1 127 ? -2.293 30.219 12.008 1 77 127 GLU B C 1
ATOM 2131 O O . GLU B 1 127 ? -1.539 30.344 11.039 1 77 127 GLU B O 1
ATOM 2136 N N . LYS B 1 128 ? -3.516 30.609 12.008 1 74.5 128 LYS B N 1
ATOM 2137 C CA . LYS B 1 128 ? -4.137 31.047 10.766 1 74.5 128 LYS B CA 1
ATOM 2138 C C . LYS B 1 128 ? -3.852 32.531 10.5 1 74.5 128 LYS B C 1
ATOM 2140 O O . LYS B 1 128 ? -3.709 33.312 11.445 1 74.5 128 LYS B O 1
ATOM 2145 N N . PRO B 1 129 ? -3.586 32.812 9.203 1 71.69 129 PRO B N 1
ATOM 2146 C CA . PRO B 1 129 ? -3.336 34.219 8.898 1 71.69 129 PRO B CA 1
ATOM 2147 C C . PRO B 1 129 ? -4.461 35.156 9.375 1 71.69 129 PRO B C 1
ATOM 2149 O O . PRO B 1 129 ? -5.633 34.781 9.312 1 71.69 129 PRO B O 1
ATOM 2152 N N . ARG B 1 130 ? -4.023 36.188 10.148 1 70.44 130 ARG B N 1
ATOM 2153 C CA . ARG B 1 130 ? -5.004 37.156 10.633 1 70.44 130 ARG B CA 1
ATOM 2154 C C . ARG B 1 130 ? -5.07 38.375 9.719 1 70.44 130 ARG B C 1
ATOM 2156 O O . ARG B 1 130 ? -4.047 38.844 9.195 1 70.44 130 ARG B O 1
ATOM 2163 N N . LYS B 1 131 ? -6.242 38.562 9.227 1 67.81 131 LYS B N 1
ATOM 2164 C CA . LYS B 1 131 ? -6.426 39.812 8.469 1 67.81 131 LYS B CA 1
ATOM 2165 C C . LYS B 1 131 ? -6.367 41.031 9.383 1 67.81 131 LYS B C 1
ATOM 2167 O O . LYS B 1 131 ? -7.082 41.094 10.383 1 67.81 131 LYS B O 1
ATOM 2172 N N . ILE B 1 132 ? -5.281 41.688 9.25 1 69.56 132 ILE B N 1
ATOM 2173 C CA . ILE B 1 132 ? -5.164 42.938 10.008 1 69.56 132 ILE B CA 1
ATOM 2174 C C . ILE B 1 132 ? -6.039 44.031 9.375 1 69.56 132 ILE B C 1
ATOM 2176 O O . ILE B 1 132 ? -5.918 44.312 8.18 1 69.56 132 ILE B O 1
ATOM 2180 N N . LYS B 1 133 ? -7.113 44.25 9.977 1 66.75 133 LYS B N 1
ATOM 2181 C CA . LYS B 1 133 ? -7.93 45.344 9.508 1 66.75 133 LYS B CA 1
ATOM 2182 C C . LYS B 1 133 ? -7.227 46.688 9.727 1 66.75 133 LYS B C 1
ATOM 2184 O O . LYS B 1 133 ? -6.852 47.031 10.859 1 66.75 133 LYS B O 1
ATOM 2189 N N . ILE B 1 134 ? -6.789 47.219 8.703 1 69.69 134 ILE B N 1
ATOM 2190 C CA . ILE B 1 134 ? -6.254 48.562 8.82 1 69.69 134 ILE B CA 1
ATOM 2191 C C . ILE B 1 134 ? -7.395 49.594 8.812 1 69.69 134 ILE B C 1
ATOM 2193 O O . ILE B 1 134 ? -8.219 49.594 7.902 1 69.69 134 ILE B O 1
ATOM 2197 N N . GLU B 1 135 ? -7.871 49.969 9.875 1 67.19 135 GLU B N 1
ATOM 2198 C CA . GLU B 1 135 ? -8.812 51.094 9.93 1 67.19 135 GLU B CA 1
ATOM 2199 C C . GLU B 1 135 ? -8.188 52.375 9.391 1 67.19 135 GLU B C 1
ATOM 2201 O O . GLU B 1 135 ? -7.039 52.688 9.711 1 67.19 135 GLU B O 1
ATOM 2206 N N . ALA B 1 136 ? -8.773 52.781 8.242 1 63.84 136 ALA B N 1
ATOM 2207 C CA . ALA B 1 136 ? -8.477 54.156 7.855 1 63.84 136 ALA B CA 1
ATOM 2208 C C . ALA B 1 136 ? -9.312 55.125 8.672 1 63.84 136 ALA B C 1
ATOM 2210 O O . ALA B 1 136 ? -10.414 54.812 9.109 1 63.84 136 ALA B O 1
#

Solvent-accessible surface area (backbone atoms only — not comparable to full-atom values): 15439 Å² total; per-residue (Å²): 119,68,66,59,57,54,49,53,55,48,48,51,53,48,44,54,48,48,55,54,60,71,36,78,73,54,82,66,93,60,78,49,59,41,34,31,32,30,34,50,87,56,31,38,36,38,41,29,46,38,51,67,45,55,73,88,46,50,49,77,48,65,56,74,38,36,40,37,43,32,39,59,42,76,71,79,83,51,82,83,43,43,81,74,42,83,58,58,84,68,42,74,47,65,31,75,46,79,47,94,55,53,41,36,69,89,63,52,44,76,48,71,52,38,8,26,38,37,35,40,33,34,43,28,73,89,70,37,90,72,83,75,80,76,81,128,122,70,67,60,55,55,49,54,54,50,50,51,53,46,45,54,49,48,56,55,61,72,35,79,72,52,84,67,93,60,78,48,60,40,34,32,33,31,34,51,86,56,32,36,36,37,40,30,46,39,52,68,46,55,72,88,47,51,50,75,49,66,56,72,37,36,38,37,43,31,38,57,42,76,69,80,84,50,81,84,43,44,82,75,41,82,58,58,85,68,41,72,47,64,32,75,46,79,47,9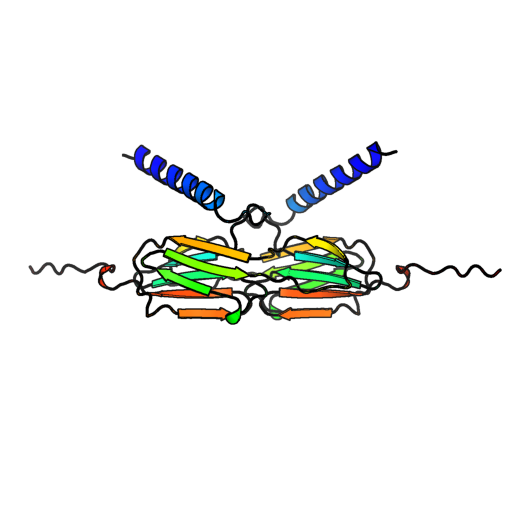6,56,52,41,36,69,89,62,52,43,76,48,70,52,39,8,27,38,37,36,39,33,35,42,31,74,89,69,37,88,74,83,76,78,76,81,127

InterPro domains:
  IPR002068 Alpha crystallin/Hsp20 domain [PF00011] (39-134)
  IPR002068 Alpha crystallin/Hsp20 domain [PS01031] (26-136)
  IPR008978 HSP20-like chaperone [G3DSA:2.60.40.790] (2-136)
  IPR008978 HSP20-like chaperone [SSF49764] (17-135)
  IPR031107 Small heat shock protein [PTHR11527] (32-134)

Sequence (272 aa):
MRHQVDFLQEMRRMQNRIHNLFEPVWEGNRAFPTLNVYSNQDQITVTAEIPGLTSEDLEVTVAHNLLTIQGENKEPDLDSLKPRRLERSKGKFKRTLELPLAVDSERVQATVKDGILTLVLPIQENEKPRKIKIEAMRHQVDFLQEMRRMQNRIHNLFEPVWEGNRAFPTLNVYSNQDQITVTAEIPGLTSEDLEVTVAHNLLTIQGENKEPDLDSLKPRRLERSKGKFKRTLELPLAVDSERVQATVKDGILTLVLPIQENEKPRKIKIEA

pLDDT: mean 80.69, std 18.17, range [34.97, 97.38]

Nearest PDB structures (foldseek):
  1shs-assembly1_A  TM=8.689E-01  e=6.055E-08  Methanocaldococcus jannaschii
  4eld-assembly1_A  TM=8.958E-01  e=9.899E-08  Methanocaldococcus jannaschii DSM 2661
  5zul-assembly1_D-2  TM=7.452E-01  e=2.013E-07  Mycobacterium marinum M
  6l6m-assembly1_A  TM=8.005E-01  e=1.438E-06  Entamoeba histolytica
  5zul-assembly1_A-2  TM=8.015E-01  e=3.088E-06  Mycobacterium marinum M